Protein AF-A0A2M7EQH2-F1 (afdb_monomer_lite)

pLDDT: mean 79.08, std 16.02, range [39.75, 98.25]

Sequence (191 aa):
MFFSEQNEFLQTFALSFGVSALVVCTKKYHIALSARHFDITAVQRAHRFATPRVGGLGVGLAILLILLVLLPDRQGPGWSLFAVSLAPIFLAGLAEDLGYGVSPLRRLLAAALSSAICIVLLGFWIPRADTPLLDGLFAFAPFAIVFTIFAASGICHAFNLIDGVNGLAAGIGVIVAVGLAAIAAKAGETE

Structure (mmCIF, N/CA/C/O backbone):
data_AF-A0A2M7EQH2-F1
#
_entry.id   AF-A0A2M7EQH2-F1
#
loop_
_atom_site.group_PDB
_atom_site.id
_atom_site.type_symbol
_atom_site.label_atom_id
_atom_site.label_alt_id
_atom_site.label_comp_id
_atom_site.label_asym_id
_atom_site.label_entity_id
_atom_site.label_seq_id
_atom_site.pdbx_PDB_ins_code
_atom_site.Cartn_x
_atom_site.Cartn_y
_atom_site.Cartn_z
_atom_site.occupancy
_atom_site.B_iso_or_equiv
_atom_site.auth_seq_id
_atom_site.auth_comp_id
_atom_site.auth_asym_id
_atom_site.auth_atom_id
_atom_site.pdbx_PDB_model_num
ATOM 1 N N . MET A 1 1 ? 11.090 9.349 24.617 1.00 46.97 1 MET A N 1
ATOM 2 C CA . MET 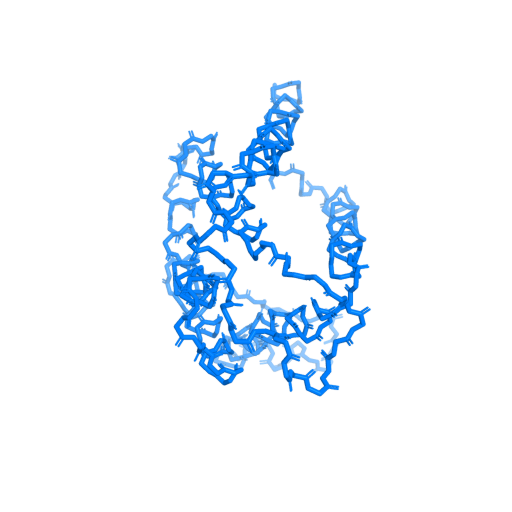A 1 1 ? 9.923 8.940 23.820 1.00 46.97 1 MET A CA 1
ATOM 3 C C . MET A 1 1 ? 9.741 9.885 22.638 1.00 46.97 1 MET A C 1
ATOM 5 O O . MET A 1 1 ? 10.191 9.528 21.572 1.00 46.97 1 MET A O 1
ATOM 9 N N . PHE A 1 2 ? 9.326 11.146 22.800 1.00 39.75 2 PHE A N 1
ATOM 10 C CA . PHE A 1 2 ? 9.214 12.090 21.661 1.00 39.75 2 PHE A CA 1
ATOM 11 C C . PHE A 1 2 ? 10.477 12.242 20.775 1.00 39.75 2 PHE A C 1
ATOM 13 O O . PHE A 1 2 ? 10.386 12.267 19.553 1.00 39.75 2 PHE A O 1
ATOM 20 N N . PHE A 1 3 ? 11.673 12.296 21.377 1.00 40.62 3 PHE A N 1
ATOM 21 C CA . PHE A 1 3 ? 12.943 12.365 20.632 1.00 40.62 3 PHE A CA 1
ATOM 22 C C . PHE A 1 3 ? 13.374 11.035 19.985 1.00 40.62 3 PHE A C 1
ATOM 24 O O . PHE A 1 3 ? 14.157 11.057 19.041 1.00 40.62 3 PHE A O 1
ATOM 31 N N . SER A 1 4 ? 12.907 9.882 20.483 1.00 54.56 4 SER A N 1
ATOM 32 C CA . SER A 1 4 ? 13.180 8.585 19.841 1.00 54.56 4 SER A CA 1
ATOM 33 C C . SER A 1 4 ? 12.260 8.374 18.641 1.00 54.56 4 SER A C 1
ATOM 35 O O . SER A 1 4 ? 12.740 7.981 17.588 1.00 54.56 4 SER A O 1
ATOM 37 N N . GLU A 1 5 ? 10.991 8.760 18.768 1.00 55.59 5 GLU A N 1
ATOM 38 C CA . GLU A 1 5 ? 9.977 8.714 17.703 1.00 55.59 5 GLU A CA 1
ATOM 39 C C . GLU A 1 5 ? 10.379 9.586 16.499 1.00 55.59 5 GLU A C 1
ATOM 41 O O . GLU A 1 5 ? 10.422 9.122 15.362 1.00 55.59 5 GLU A O 1
ATOM 46 N N . GLN A 1 6 ? 10.797 10.841 16.732 1.00 60.47 6 GLN A N 1
ATOM 47 C CA . GLN A 1 6 ? 11.302 11.709 15.654 1.00 60.47 6 GLN A CA 1
ATOM 48 C C . GLN A 1 6 ? 12.511 11.114 14.917 1.00 60.47 6 GLN A C 1
ATOM 50 O O . GLN A 1 6 ? 12.658 11.310 13.707 1.00 60.47 6 GLN A O 1
ATOM 55 N N . ASN A 1 7 ? 13.370 10.380 15.629 1.00 66.44 7 ASN A N 1
ATOM 56 C CA . ASN A 1 7 ? 14.509 9.707 15.017 1.00 66.44 7 ASN A CA 1
ATOM 57 C C . ASN A 1 7 ? 14.065 8.527 14.143 1.00 66.44 7 ASN A C 1
ATOM 59 O O . ASN A 1 7 ? 14.664 8.327 13.089 1.00 66.44 7 ASN A O 1
ATOM 63 N N . GLU A 1 8 ? 13.020 7.788 14.518 1.00 65.75 8 GLU A N 1
ATOM 64 C CA . GLU A 1 8 ? 12.486 6.670 13.726 1.00 65.75 8 GLU A CA 1
ATOM 65 C C . GLU A 1 8 ? 11.881 7.161 12.397 1.00 65.75 8 GLU A C 1
ATOM 67 O O . GLU A 1 8 ? 12.203 6.616 11.336 1.00 65.75 8 GLU A O 1
ATOM 72 N N . PHE A 1 9 ? 11.121 8.264 12.396 1.00 67.31 9 PHE A N 1
ATOM 73 C CA . PHE A 1 9 ? 10.609 8.872 11.156 1.00 67.31 9 PHE A CA 1
ATOM 74 C C . PHE A 1 9 ? 11.726 9.389 10.242 1.00 67.31 9 PHE A C 1
ATOM 76 O O . PHE A 1 9 ? 11.693 9.176 9.026 1.00 67.31 9 PHE A O 1
ATOM 83 N N . LEU A 1 10 ? 12.742 10.045 10.809 1.00 72.94 10 LEU A N 1
ATOM 84 C CA . LEU A 1 10 ? 13.875 10.548 10.032 1.00 72.94 10 LEU A CA 1
ATOM 85 C C . LEU A 1 10 ? 14.712 9.402 9.445 1.00 72.94 10 LEU A C 1
ATOM 87 O O . LEU A 1 10 ? 15.129 9.480 8.289 1.00 72.94 10 LEU A O 1
ATOM 91 N N . GLN A 1 11 ? 14.920 8.325 10.208 1.00 69.25 11 GLN A N 1
ATOM 92 C CA . GLN A 1 11 ? 15.581 7.104 9.739 1.00 69.25 11 GLN A CA 1
ATOM 93 C C . GLN A 1 11 ? 14.788 6.440 8.612 1.00 69.25 11 GLN A C 1
ATOM 95 O O . GLN A 1 11 ? 15.368 6.065 7.594 1.00 69.25 11 GLN A O 1
ATOM 100 N N . THR A 1 12 ? 13.466 6.367 8.754 1.00 67.81 12 THR A N 1
ATOM 101 C CA . THR A 1 12 ? 12.538 5.832 7.748 1.00 67.81 12 THR A CA 1
ATOM 102 C C . THR A 1 12 ? 12.612 6.634 6.448 1.00 67.81 12 THR A C 1
ATOM 104 O O . THR A 1 12 ? 12.788 6.070 5.363 1.00 67.81 12 THR A O 1
ATOM 107 N N . PHE A 1 13 ? 12.559 7.965 6.546 1.00 74.38 13 PHE A N 1
ATOM 108 C CA . PHE A 1 13 ? 12.708 8.853 5.398 1.00 74.38 13 PHE A CA 1
ATOM 109 C C . PHE A 1 13 ? 14.078 8.682 4.731 1.00 74.38 13 PHE A C 1
ATOM 111 O O . PHE A 1 13 ? 14.144 8.425 3.529 1.00 74.38 13 PHE A O 1
ATOM 118 N N . ALA A 1 14 ? 15.166 8.755 5.503 1.00 78.31 14 ALA A N 1
ATOM 119 C CA . ALA A 1 14 ? 16.529 8.641 4.990 1.00 78.31 14 ALA A CA 1
ATOM 120 C C . ALA A 1 14 ? 16.791 7.282 4.323 1.00 78.31 14 ALA A C 1
ATOM 122 O O . ALA A 1 14 ? 17.411 7.227 3.259 1.00 78.31 14 ALA A O 1
ATOM 123 N N . LEU A 1 15 ? 16.281 6.194 4.905 1.00 75.31 15 LEU A N 1
ATOM 124 C CA . LEU A 1 15 ? 16.372 4.856 4.336 1.00 75.31 15 LEU A CA 1
ATOM 125 C C . LEU A 1 15 ? 15.576 4.754 3.030 1.00 75.31 15 LEU A C 1
ATOM 127 O O . LEU A 1 15 ? 16.126 4.301 2.027 1.00 75.31 15 LEU A O 1
ATOM 131 N N . SER A 1 16 ? 14.313 5.195 3.010 1.00 70.19 16 SER A N 1
ATOM 132 C CA . SER A 1 16 ? 13.481 5.143 1.797 1.00 70.19 16 SER A CA 1
ATOM 133 C C . SER A 1 16 ? 14.081 5.974 0.657 1.00 70.19 16 SER A C 1
ATOM 135 O O . SER A 1 16 ? 14.132 5.517 -0.490 1.00 70.19 16 SER A O 1
ATOM 137 N N . PHE A 1 17 ? 14.623 7.152 0.981 1.00 79.38 17 PHE A N 1
ATOM 138 C CA . PHE A 1 17 ? 15.338 8.010 0.048 1.00 79.38 17 PHE A CA 1
ATOM 139 C C . PHE A 1 17 ? 16.624 7.340 -0.443 1.00 79.38 17 PHE A C 1
ATOM 141 O O . PHE A 1 17 ? 16.873 7.314 -1.645 1.00 79.38 17 PHE A O 1
ATOM 148 N N . GLY A 1 18 ? 17.410 6.746 0.459 1.00 80.62 18 GLY A N 1
ATOM 149 C CA . GLY A 1 18 ? 18.648 6.039 0.134 1.00 80.62 18 GLY A CA 1
ATOM 150 C C . GLY A 1 18 ? 18.426 4.825 -0.770 1.00 80.62 18 GLY A C 1
ATOM 151 O O . GLY A 1 18 ? 19.109 4.691 -1.785 1.00 80.62 18 GLY A O 1
ATOM 152 N N . VAL A 1 19 ? 17.438 3.979 -0.461 1.00 72.50 19 VAL A N 1
ATOM 153 C CA . VAL A 1 19 ? 17.051 2.826 -1.294 1.00 72.50 19 VAL A CA 1
ATOM 154 C C . VAL A 1 19 ? 16.576 3.301 -2.667 1.00 72.50 19 VAL A C 1
ATOM 156 O O . VAL A 1 19 ? 17.051 2.802 -3.688 1.00 72.50 19 VAL A O 1
ATOM 159 N N . SER A 1 20 ? 15.708 4.316 -2.714 1.00 70.88 20 SER A N 1
ATOM 160 C CA . SER A 1 20 ? 15.214 4.881 -3.976 1.00 70.88 20 SER A CA 1
ATOM 161 C C . SER A 1 20 ? 16.346 5.490 -4.813 1.00 70.88 20 SER A C 1
ATOM 163 O O . SER A 1 20 ? 16.438 5.235 -6.015 1.00 70.88 20 SER A O 1
ATOM 165 N N . ALA A 1 21 ? 17.260 6.236 -4.187 1.00 77.81 21 ALA A N 1
ATOM 166 C CA . ALA A 1 21 ? 18.428 6.812 -4.844 1.00 77.81 21 ALA A CA 1
ATOM 167 C C . ALA A 1 21 ? 19.380 5.728 -5.366 1.00 77.81 21 ALA A C 1
ATOM 169 O O . ALA A 1 21 ? 19.880 5.844 -6.483 1.00 77.81 21 ALA A O 1
ATOM 170 N N . LEU A 1 22 ? 19.594 4.645 -4.612 1.00 76.75 22 LEU A N 1
ATOM 171 C CA . LEU A 1 22 ? 20.418 3.514 -5.040 1.00 76.75 22 LEU A CA 1
ATOM 172 C C . LEU A 1 22 ? 19.812 2.813 -6.260 1.00 76.75 22 LEU A C 1
ATOM 174 O O . LEU A 1 22 ? 20.534 2.531 -7.221 1.00 76.75 22 LEU A O 1
ATOM 178 N N . VAL A 1 23 ? 18.495 2.592 -6.275 1.00 69.00 23 VAL A N 1
ATOM 179 C CA . VAL A 1 23 ? 17.783 2.050 -7.445 1.00 69.00 23 VAL A CA 1
ATOM 180 C C . VAL A 1 23 ? 17.954 2.975 -8.657 1.00 69.00 23 VAL A C 1
ATOM 182 O O . VAL A 1 23 ? 18.302 2.513 -9.743 1.00 69.00 23 VAL A O 1
ATOM 185 N N . VAL A 1 24 ? 17.825 4.293 -8.487 1.00 70.88 24 VAL A N 1
ATOM 186 C CA . VAL A 1 24 ? 18.035 5.259 -9.583 1.00 70.88 24 VAL A CA 1
ATOM 187 C C . VAL A 1 24 ? 19.491 5.269 -10.072 1.00 70.88 24 VAL A C 1
ATOM 189 O O . VAL A 1 24 ? 19.737 5.241 -11.281 1.00 70.88 24 VAL A O 1
ATOM 192 N N . CYS A 1 25 ? 20.470 5.266 -9.168 1.00 74.00 25 CYS A N 1
ATOM 193 C CA . CYS A 1 25 ? 21.897 5.294 -9.503 1.00 74.00 25 CYS A CA 1
ATOM 194 C C . CYS A 1 25 ? 22.367 4.001 -10.185 1.00 74.00 25 CYS A C 1
ATOM 196 O O . CYS A 1 25 ? 23.198 4.041 -11.097 1.00 74.00 25 CYS A O 1
ATOM 198 N N . THR A 1 26 ? 21.809 2.853 -9.795 1.00 72.38 26 THR A N 1
ATOM 199 C CA . THR A 1 26 ? 22.138 1.540 -10.376 1.00 72.38 26 THR A CA 1
ATOM 200 C C . THR A 1 26 ? 21.376 1.236 -11.666 1.00 72.38 26 THR A C 1
ATOM 202 O O . THR A 1 26 ? 21.617 0.190 -12.272 1.00 72.38 26 THR A O 1
ATOM 205 N N . LYS A 1 27 ? 20.532 2.166 -12.148 1.00 68.69 27 LYS A N 1
ATOM 206 C CA . LYS A 1 27 ? 19.758 2.077 -13.401 1.00 68.69 27 LYS A CA 1
ATOM 207 C C . LYS A 1 27 ? 20.521 1.418 -14.545 1.00 68.69 27 LYS A C 1
ATOM 209 O O . LYS A 1 27 ? 19.987 0.546 -15.219 1.00 68.69 27 LYS A O 1
ATOM 214 N N . LYS A 1 28 ? 21.777 1.818 -14.761 1.00 63.47 28 LYS A N 1
ATOM 215 C CA . LYS A 1 28 ? 22.622 1.351 -15.875 1.00 63.47 28 LYS A CA 1
ATOM 216 C C . LYS A 1 28 ? 22.801 -0.175 -15.910 1.00 63.47 28 LYS A C 1
ATOM 218 O O . LYS A 1 28 ? 22.979 -0.721 -16.991 1.00 63.47 28 LYS A O 1
ATOM 223 N N . TYR A 1 29 ? 22.717 -0.847 -14.762 1.00 64.50 29 TYR A N 1
ATOM 224 C CA . TYR A 1 29 ? 22.966 -2.285 -14.629 1.00 64.50 29 TYR A CA 1
ATOM 225 C C . TYR A 1 29 ? 21.713 -3.152 -14.794 1.00 64.50 29 TYR A C 1
ATOM 227 O O . TYR A 1 29 ? 21.826 -4.309 -15.179 1.00 64.50 29 TYR A O 1
ATOM 235 N N . HIS A 1 30 ? 20.519 -2.609 -14.538 1.00 63.59 30 HIS A N 1
ATOM 236 C CA . HIS A 1 30 ? 19.261 -3.365 -14.612 1.00 63.59 30 HIS A CA 1
ATOM 237 C C . HIS A 1 30 ? 18.298 -2.853 -15.693 1.00 63.59 30 HIS A C 1
ATOM 239 O O . HIS A 1 30 ? 17.246 -3.453 -15.920 1.00 63.59 30 HIS A O 1
ATOM 245 N N . ILE A 1 31 ? 18.654 -1.781 -16.413 1.00 58.56 31 ILE A N 1
ATOM 246 C CA . ILE A 1 31 ? 17.840 -1.256 -17.516 1.00 58.56 31 ILE A CA 1
ATOM 247 C C . ILE A 1 31 ? 17.638 -2.293 -18.624 1.00 58.56 31 ILE A C 1
ATOM 249 O O . ILE A 1 31 ? 16.569 -2.319 -19.204 1.00 58.56 31 ILE A O 1
ATOM 253 N N . ALA A 1 32 ? 18.594 -3.193 -18.876 1.00 54.78 32 ALA A N 1
ATOM 254 C CA . ALA A 1 32 ? 18.447 -4.249 -19.884 1.00 54.78 32 ALA A CA 1
ATOM 255 C C . ALA A 1 32 ? 17.409 -5.324 -19.496 1.00 54.78 32 ALA A C 1
ATOM 257 O O . ALA A 1 32 ? 16.769 -5.894 -20.371 1.00 54.78 32 ALA A O 1
ATOM 258 N N . LEU A 1 33 ? 17.216 -5.562 -18.193 1.00 55.09 33 LEU A N 1
ATOM 259 C CA . LEU A 1 33 ? 16.200 -6.474 -17.647 1.00 55.09 33 LEU A CA 1
ATOM 260 C C . LEU A 1 33 ? 14.827 -5.799 -17.498 1.00 55.09 33 LEU A C 1
ATOM 262 O O . LEU A 1 33 ? 13.807 -6.475 -17.518 1.00 55.09 33 LEU A O 1
ATOM 266 N N . SER A 1 34 ? 14.807 -4.469 -17.355 1.00 50.56 34 SER A N 1
ATOM 267 C CA . SER A 1 34 ? 13.602 -3.689 -17.017 1.00 50.56 34 SER A CA 1
ATOM 268 C C . SER A 1 34 ? 13.059 -2.852 -18.182 1.00 50.56 34 SER A C 1
ATOM 270 O O . SER A 1 34 ? 11.958 -2.307 -18.108 1.00 50.56 34 SER A O 1
ATOM 272 N N . ALA A 1 35 ? 13.837 -2.682 -19.254 1.00 49.47 35 ALA A N 1
ATOM 273 C CA . ALA A 1 35 ? 13.425 -1.974 -20.456 1.00 49.47 35 ALA A CA 1
ATOM 274 C C . ALA A 1 35 ? 12.709 -2.945 -21.387 1.00 49.47 35 ALA A C 1
ATOM 276 O O . ALA A 1 35 ? 13.297 -3.852 -21.976 1.00 49.47 35 ALA A O 1
ATOM 277 N N . ARG A 1 36 ? 11.412 -2.714 -21.558 1.00 53.94 36 ARG A N 1
ATOM 278 C CA . ARG A 1 36 ? 10.607 -3.412 -22.550 1.00 53.94 36 ARG A CA 1
ATOM 279 C C . ARG A 1 36 ? 11.178 -3.118 -23.946 1.00 53.94 36 ARG A C 1
ATOM 281 O O . ARG A 1 36 ? 11.104 -1.986 -24.414 1.00 53.94 36 ARG A O 1
ATOM 288 N N . HIS A 1 37 ? 11.668 -4.140 -24.648 1.00 45.78 37 HIS A N 1
ATOM 289 C CA . HIS A 1 37 ? 12.028 -4.043 -26.075 1.00 45.78 37 HIS A CA 1
ATOM 290 C C . HIS A 1 37 ? 10.827 -3.640 -26.972 1.00 45.78 37 HIS A C 1
ATOM 292 O O . HIS A 1 37 ? 11.017 -3.217 -28.105 1.00 45.78 37 HIS A O 1
ATOM 298 N N . PHE A 1 38 ? 9.591 -3.726 -26.458 1.00 45.94 38 PHE A N 1
ATOM 299 C CA . PHE A 1 38 ? 8.336 -3.444 -27.173 1.00 45.94 38 PHE A CA 1
ATOM 300 C C . PHE A 1 38 ? 7.718 -2.055 -26.897 1.00 45.94 38 PHE A C 1
ATOM 302 O O . PHE A 1 38 ? 6.608 -1.784 -27.346 1.00 45.94 38 PHE A O 1
ATOM 309 N N . ASP A 1 39 ? 8.387 -1.161 -26.161 1.00 49.19 39 ASP A N 1
ATOM 310 C CA . ASP A 1 39 ? 7.800 0.124 -25.714 1.00 49.19 39 ASP A CA 1
ATOM 311 C C . ASP A 1 39 ? 7.781 1.251 -26.772 1.00 49.19 39 ASP A C 1
ATOM 313 O O . ASP A 1 39 ? 7.338 2.360 -26.479 1.00 49.19 39 ASP A O 1
ATOM 317 N N . ILE A 1 40 ? 8.243 0.986 -27.996 1.00 49.84 40 ILE A N 1
ATOM 318 C CA . ILE A 1 40 ? 8.337 1.969 -29.093 1.00 49.84 40 ILE A CA 1
ATOM 319 C C . ILE A 1 40 ? 7.034 2.168 -29.890 1.00 49.84 40 ILE A C 1
ATOM 321 O O . ILE A 1 40 ? 6.979 3.064 -30.725 1.00 49.84 40 ILE A O 1
ATOM 325 N N . THR A 1 41 ? 5.980 1.377 -29.649 1.00 45.75 41 THR A N 1
ATOM 326 C CA . THR A 1 41 ? 4.756 1.370 -30.487 1.00 45.75 41 THR A CA 1
ATOM 327 C C . THR A 1 41 ? 3.449 1.687 -29.746 1.00 45.75 41 THR A C 1
ATOM 329 O O . THR A 1 41 ? 2.378 1.645 -30.348 1.00 45.75 41 THR A O 1
ATOM 332 N N . ALA A 1 42 ? 3.486 2.025 -28.451 1.00 48.09 42 ALA A N 1
ATOM 333 C CA . ALA A 1 42 ? 2.273 2.287 -27.670 1.00 48.09 42 ALA A CA 1
ATOM 334 C C . ALA A 1 42 ? 1.686 3.694 -27.931 1.00 48.09 42 ALA A C 1
ATOM 336 O O . ALA A 1 42 ? 2.371 4.701 -27.779 1.00 48.09 42 ALA A O 1
ATOM 337 N N . VAL A 1 43 ? 0.385 3.749 -28.253 1.00 46.72 43 VAL A N 1
ATOM 338 C CA . VAL A 1 43 ? -0.391 4.945 -28.665 1.00 46.72 43 VAL A CA 1
ATOM 339 C C . VAL A 1 43 ? -0.482 6.043 -27.588 1.00 46.72 43 VAL A C 1
ATOM 341 O O . VAL A 1 43 ? -0.753 7.198 -27.901 1.00 46.72 43 VAL A O 1
ATOM 344 N N . GLN A 1 44 ? -0.207 5.723 -26.322 1.00 44.81 44 GLN A N 1
ATOM 345 C CA . GLN A 1 44 ? -0.233 6.670 -25.203 1.00 44.81 44 GLN A CA 1
ATOM 346 C C . GLN A 1 44 ? 1.152 6.827 -24.556 1.00 44.81 44 GLN A C 1
ATOM 348 O O . GLN A 1 44 ? 1.379 6.346 -23.446 1.00 44.81 44 GLN A O 1
ATOM 353 N N . ARG A 1 45 ? 2.098 7.516 -25.211 1.00 48.38 45 ARG A N 1
ATOM 354 C CA . ARG A 1 45 ? 3.312 8.001 -24.525 1.00 48.38 45 ARG A CA 1
ATOM 355 C C . ARG A 1 45 ? 3.833 9.337 -25.050 1.00 48.38 45 ARG A C 1
ATOM 357 O O . ARG A 1 45 ? 3.947 9.549 -26.248 1.00 48.38 45 ARG A O 1
ATOM 364 N N . ALA A 1 46 ? 4.250 10.186 -24.108 1.00 44.16 46 ALA A N 1
ATOM 365 C CA . ALA A 1 46 ? 4.966 11.444 -24.342 1.00 44.16 46 ALA A CA 1
ATOM 366 C C . ALA A 1 46 ? 6.509 11.292 -24.348 1.00 44.16 46 ALA A C 1
ATOM 368 O O . ALA A 1 46 ? 7.222 12.270 -24.558 1.00 44.16 46 ALA A O 1
ATOM 369 N N . HIS A 1 47 ? 7.044 10.082 -24.119 1.00 42.69 47 HIS A N 1
ATOM 370 C CA . HIS A 1 47 ? 8.490 9.822 -24.017 1.00 42.69 47 HIS A CA 1
ATOM 371 C C . HIS A 1 47 ? 9.063 9.097 -25.224 1.00 42.69 47 HIS A C 1
ATOM 373 O O . HIS A 1 47 ? 8.533 8.071 -25.640 1.00 42.69 47 HIS A O 1
ATOM 379 N N . ARG A 1 48 ? 10.212 9.582 -25.709 1.00 45.31 48 ARG A N 1
ATOM 380 C CA . ARG A 1 48 ? 10.964 8.998 -26.835 1.00 45.31 48 ARG A CA 1
ATOM 381 C C . ARG A 1 48 ? 11.955 7.889 -26.438 1.00 45.31 48 ARG A C 1
ATOM 383 O O . ARG A 1 48 ? 12.560 7.299 -27.323 1.00 45.31 48 ARG A O 1
ATOM 390 N N . PHE A 1 49 ? 12.139 7.596 -25.143 1.00 42.94 49 PHE A N 1
ATOM 391 C CA . PHE A 1 49 ? 13.164 6.659 -24.649 1.00 42.94 49 PHE A CA 1
ATOM 392 C C . PHE A 1 49 ? 12.616 5.671 -23.611 1.00 42.94 49 PHE A C 1
ATOM 394 O O . PHE A 1 49 ? 11.703 6.000 -22.854 1.00 42.94 49 PHE A O 1
ATOM 401 N N . ALA A 1 50 ? 13.207 4.471 -23.547 1.00 49.53 50 ALA A N 1
ATOM 402 C CA . ALA A 1 50 ? 12.870 3.457 -22.552 1.00 49.53 50 ALA A CA 1
ATOM 403 C C . ALA A 1 50 ? 13.209 3.946 -21.131 1.00 49.53 50 ALA A C 1
ATOM 405 O O . ALA A 1 50 ? 14.373 4.175 -20.788 1.00 49.53 50 ALA A O 1
ATOM 406 N N . THR A 1 51 ? 12.187 4.112 -20.294 1.00 50.88 51 THR A N 1
ATOM 407 C CA . THR A 1 51 ? 12.338 4.434 -18.875 1.00 50.88 51 THR A CA 1
ATOM 408 C C . THR A 1 51 ? 12.336 3.144 -18.047 1.00 50.88 51 THR A C 1
ATOM 410 O O . THR A 1 51 ? 11.468 2.294 -18.249 1.00 50.88 51 THR A O 1
ATOM 413 N N . PRO A 1 52 ? 13.305 2.950 -17.132 1.00 51.84 52 PRO A N 1
ATOM 414 C CA . PRO A 1 52 ? 13.281 1.820 -16.210 1.00 51.84 52 PRO A CA 1
ATOM 415 C C . PRO A 1 52 ? 12.055 1.957 -15.306 1.00 51.84 52 PRO A C 1
ATOM 417 O O . PRO A 1 52 ? 11.861 2.999 -14.682 1.00 51.84 52 PRO A O 1
ATOM 420 N N . ARG A 1 53 ? 11.236 0.908 -15.241 1.00 58.81 53 ARG A N 1
ATOM 421 C CA . ARG A 1 53 ? 10.006 0.888 -14.432 1.00 58.81 53 ARG A CA 1
ATOM 422 C C . ARG A 1 53 ? 10.241 0.469 -12.973 1.00 58.81 53 ARG A C 1
ATOM 424 O O . ARG A 1 53 ? 9.321 0.435 -12.184 1.00 58.81 53 ARG A O 1
ATOM 431 N N . VAL A 1 54 ? 11.499 0.268 -12.576 1.00 59.41 54 VAL A N 1
ATOM 432 C CA . VAL A 1 54 ? 11.925 -0.270 -11.265 1.00 59.41 54 VAL A CA 1
ATOM 433 C C . VAL A 1 54 ? 11.753 0.714 -10.091 1.00 59.41 54 VAL A C 1
ATOM 435 O O . VAL A 1 54 ? 12.116 0.410 -8.960 1.00 59.41 54 VAL A O 1
ATOM 438 N N . GLY A 1 55 ? 11.203 1.910 -10.324 1.00 63.44 55 GLY A N 1
ATOM 439 C CA . GLY A 1 55 ? 10.984 2.902 -9.265 1.00 63.44 55 GLY A CA 1
ATOM 440 C C . GLY A 1 55 ? 10.025 2.408 -8.175 1.00 63.44 55 GLY A C 1
ATOM 441 O O . GLY A 1 55 ? 10.303 2.595 -6.991 1.00 63.44 55 GLY A O 1
ATOM 442 N N . GLY A 1 56 ? 8.949 1.712 -8.565 1.00 69.50 56 GLY A N 1
ATOM 443 C CA . GLY A 1 56 ? 7.980 1.127 -7.631 1.00 69.50 56 GLY A CA 1
ATOM 444 C C . GLY A 1 56 ? 8.587 0.038 -6.744 1.00 69.50 56 GLY A C 1
ATOM 445 O O . GLY A 1 56 ? 8.286 -0.030 -5.552 1.00 69.50 56 GLY A O 1
ATOM 446 N N . LEU A 1 57 ? 9.521 -0.750 -7.290 1.00 73.56 57 LEU A N 1
ATOM 447 C CA . LEU A 1 57 ? 10.251 -1.774 -6.543 1.00 73.56 57 LEU A CA 1
ATOM 448 C C . LEU A 1 57 ? 11.060 -1.187 -5.379 1.00 73.56 57 LEU A C 1
ATOM 450 O O . LEU A 1 57 ? 11.028 -1.731 -4.278 1.00 73.56 57 LEU A O 1
ATOM 454 N N . GLY A 1 58 ? 11.764 -0.073 -5.606 1.00 72.88 58 GLY A N 1
ATOM 455 C CA . GLY A 1 58 ? 12.560 0.586 -4.565 1.00 72.88 58 GLY A CA 1
ATOM 456 C C . GLY A 1 58 ? 11.704 1.064 -3.391 1.00 72.88 58 GLY A C 1
ATOM 457 O O . GLY A 1 58 ? 12.040 0.808 -2.235 1.00 72.88 58 GLY A O 1
ATOM 458 N N . VAL A 1 59 ? 10.563 1.689 -3.693 1.00 75.12 59 VAL A N 1
ATOM 459 C CA . VAL A 1 59 ? 9.617 2.169 -2.676 1.00 75.12 59 VAL A CA 1
ATOM 460 C C . VAL A 1 59 ? 8.985 1.000 -1.920 1.00 75.12 59 VAL A C 1
ATOM 462 O O . VAL A 1 59 ? 8.963 1.008 -0.692 1.00 75.12 59 VAL A O 1
ATOM 465 N N . GLY A 1 60 ? 8.516 -0.033 -2.624 1.00 80.69 60 GLY A N 1
ATOM 466 C CA . GLY A 1 60 ? 7.878 -1.177 -1.974 1.00 80.69 60 GLY A CA 1
ATOM 467 C C . GLY A 1 60 ? 8.839 -1.994 -1.104 1.00 80.69 60 GLY A C 1
ATOM 468 O O . GLY A 1 60 ? 8.470 -2.377 0.003 1.00 80.69 60 GLY A O 1
ATOM 469 N N . LEU A 1 61 ? 10.091 -2.193 -1.534 1.00 81.75 61 LEU A N 1
ATOM 470 C CA . LEU A 1 61 ? 11.111 -2.845 -0.703 1.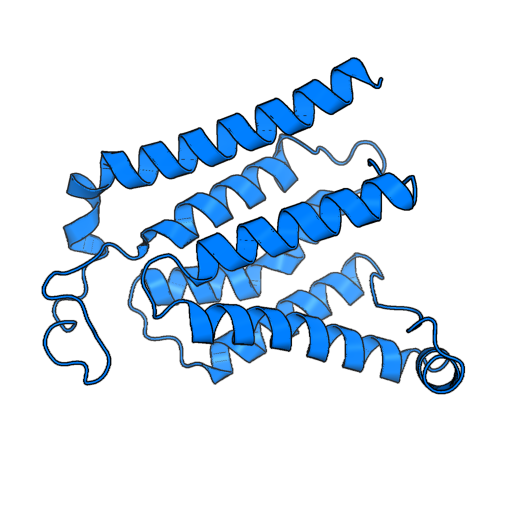00 81.75 61 LEU A CA 1
ATOM 471 C C . LEU A 1 61 ? 11.463 -2.021 0.537 1.00 81.75 61 LEU A C 1
ATOM 473 O O . LEU A 1 61 ? 11.639 -2.597 1.609 1.00 81.75 61 LEU A O 1
ATOM 477 N N . ALA A 1 62 ? 11.541 -0.693 0.414 1.00 80.44 62 ALA A N 1
ATOM 478 C CA . ALA A 1 62 ? 11.750 0.174 1.569 1.00 80.44 62 ALA A CA 1
ATOM 479 C C . ALA A 1 62 ? 10.598 0.031 2.576 1.00 80.44 62 ALA A C 1
ATOM 481 O O . ALA A 1 62 ? 10.860 -0.200 3.753 1.00 80.44 62 ALA A O 1
ATOM 482 N N . ILE A 1 63 ? 9.342 0.085 2.112 1.00 82.56 63 ILE A N 1
ATOM 483 C CA . ILE A 1 63 ? 8.152 -0.105 2.961 1.00 82.56 63 ILE A CA 1
ATOM 484 C C . ILE A 1 63 ? 8.199 -1.463 3.671 1.00 82.56 63 ILE A C 1
ATOM 486 O O . ILE A 1 63 ? 8.017 -1.523 4.883 1.00 82.56 63 ILE A O 1
ATOM 490 N N . LEU A 1 64 ? 8.492 -2.549 2.950 1.00 86.00 64 LEU A N 1
ATOM 491 C CA . LEU A 1 64 ? 8.586 -3.882 3.552 1.00 86.00 64 LEU A CA 1
ATOM 492 C C . LEU A 1 64 ? 9.710 -3.972 4.592 1.00 86.00 64 LEU A C 1
ATOM 494 O O . LEU A 1 64 ? 9.502 -4.560 5.650 1.00 86.00 64 LEU A O 1
ATOM 498 N N . LEU A 1 65 ? 10.879 -3.376 4.331 1.00 82.75 65 LEU A N 1
ATOM 499 C CA . LEU A 1 65 ? 11.971 -3.345 5.307 1.00 82.75 65 LEU A CA 1
ATOM 500 C C . LEU A 1 65 ? 11.565 -2.573 6.567 1.00 82.75 65 LEU A C 1
ATOM 502 O O . LEU A 1 65 ? 11.842 -3.020 7.677 1.00 82.75 65 LEU A O 1
ATOM 506 N N . ILE A 1 66 ? 10.894 -1.432 6.402 1.00 81.56 66 ILE A N 1
ATOM 507 C CA . ILE A 1 66 ? 10.418 -0.621 7.523 1.00 81.56 66 ILE A CA 1
ATOM 508 C C . ILE A 1 66 ? 9.442 -1.436 8.376 1.00 81.56 66 ILE A C 1
ATOM 510 O O . ILE A 1 66 ? 9.677 -1.597 9.570 1.00 81.56 66 ILE A O 1
ATOM 514 N N . LEU A 1 67 ? 8.410 -2.014 7.756 1.00 84.50 67 LEU A N 1
ATOM 515 C CA . LEU A 1 67 ? 7.372 -2.776 8.455 1.00 84.50 67 LEU A CA 1
ATOM 516 C C . LEU A 1 67 ? 7.903 -4.041 9.144 1.00 84.50 67 LEU A C 1
ATOM 518 O O . LEU A 1 67 ? 7.408 -4.407 10.202 1.00 84.50 67 LEU A O 1
ATOM 522 N N . LEU A 1 68 ? 8.880 -4.731 8.548 1.00 84.38 68 LEU A N 1
ATOM 523 C CA . LEU A 1 68 ? 9.361 -6.022 9.057 1.00 84.38 68 LEU A CA 1
ATOM 524 C C . LEU A 1 68 ? 10.579 -5.914 9.982 1.00 84.38 68 LEU A C 1
ATOM 526 O O . LEU A 1 68 ? 10.825 -6.831 10.763 1.00 84.38 68 LEU A O 1
ATOM 530 N N . VAL A 1 69 ? 11.374 -4.846 9.867 1.00 79.94 69 VAL A N 1
ATOM 531 C CA . VAL A 1 69 ? 12.668 -4.724 10.562 1.00 79.94 69 VAL A CA 1
ATOM 532 C C . VAL A 1 69 ? 12.710 -3.515 11.490 1.00 79.94 69 VAL A C 1
ATOM 534 O O . VAL A 1 69 ? 13.184 -3.643 12.618 1.00 79.94 69 VAL A O 1
ATOM 537 N N . LEU A 1 70 ? 12.251 -2.346 11.028 1.00 75.44 70 LEU A N 1
ATOM 538 C CA . LEU A 1 70 ? 12.380 -1.091 11.784 1.00 75.44 70 LEU A CA 1
ATOM 539 C C . LEU A 1 70 ? 11.209 -0.818 12.725 1.00 75.44 70 LEU A C 1
ATOM 541 O O . LEU A 1 70 ? 11.422 -0.198 13.762 1.00 75.44 70 LEU A O 1
ATOM 545 N N . LEU A 1 71 ? 10.017 -1.321 12.404 1.00 76.88 71 LEU A N 1
ATOM 546 C CA . LEU A 1 71 ? 8.840 -1.302 13.271 1.00 76.88 71 LEU A CA 1
ATOM 547 C C . LEU A 1 71 ? 8.579 -2.711 13.826 1.00 76.88 71 LEU A C 1
ATOM 549 O O . LEU A 1 71 ? 7.598 -3.351 13.449 1.00 76.88 71 LEU A O 1
ATOM 553 N N . PRO A 1 72 ? 9.466 -3.248 14.689 1.00 67.81 72 PRO A N 1
ATOM 554 C CA . PRO A 1 72 ? 9.266 -4.574 15.242 1.00 67.81 72 PRO A CA 1
ATOM 555 C C . PRO A 1 72 ? 7.994 -4.600 16.090 1.00 67.81 72 PRO A C 1
ATOM 557 O O . PRO A 1 72 ? 7.684 -3.651 16.813 1.00 67.81 72 PRO A O 1
ATOM 560 N N . ASP A 1 73 ? 7.303 -5.732 16.035 1.00 76.00 73 ASP A N 1
ATOM 561 C CA . ASP A 1 73 ? 6.052 -6.032 16.729 1.00 76.00 73 ASP A CA 1
ATOM 562 C C . ASP A 1 73 ? 6.227 -6.097 18.261 1.00 76.00 73 ASP A C 1
ATOM 564 O O . ASP A 1 73 ? 6.121 -7.150 18.891 1.00 76.00 73 ASP A O 1
ATOM 568 N N . ARG A 1 74 ? 6.525 -4.953 18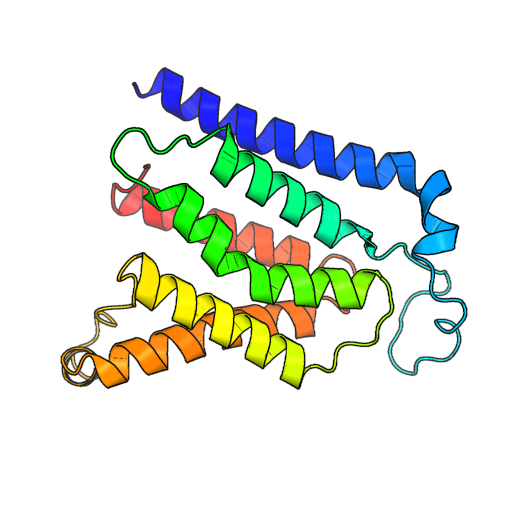.891 1.00 69.88 74 ARG A N 1
ATOM 569 C CA . ARG A 1 74 ? 6.820 -4.842 20.331 1.00 69.88 74 ARG A CA 1
ATOM 570 C C . ARG A 1 74 ? 5.616 -5.173 21.218 1.00 69.88 74 ARG A C 1
ATOM 572 O O . ARG A 1 74 ? 5.815 -5.592 22.353 1.00 69.88 74 ARG A O 1
ATOM 579 N N . GLN A 1 75 ? 4.393 -4.982 20.717 1.00 65.69 75 GLN A N 1
ATOM 580 C CA . GLN A 1 75 ? 3.142 -5.177 21.467 1.00 65.69 75 GLN A CA 1
ATOM 581 C C . GLN A 1 75 ? 2.166 -6.168 20.795 1.00 65.69 75 GLN A C 1
ATOM 583 O O . GLN A 1 75 ? 1.037 -6.327 21.251 1.00 65.69 75 GLN A O 1
ATOM 588 N N . GLY A 1 76 ? 2.589 -6.852 19.727 1.00 71.06 76 GLY A N 1
ATOM 589 C CA . GLY A 1 76 ? 1.760 -7.776 18.944 1.00 71.06 76 GLY A CA 1
ATOM 590 C C . GLY A 1 76 ? 2.046 -7.669 17.442 1.00 71.06 76 GLY A C 1
ATOM 591 O O . GLY A 1 76 ? 2.640 -6.674 17.033 1.00 71.06 76 GLY A O 1
ATOM 592 N N . PRO A 1 77 ? 1.638 -8.661 16.624 1.00 76.00 77 PRO A N 1
ATOM 593 C CA . PRO A 1 77 ? 2.092 -8.837 15.240 1.00 76.00 77 PRO A CA 1
ATOM 594 C C . PRO A 1 77 ? 1.501 -7.842 14.212 1.00 76.00 77 PRO A C 1
ATOM 596 O O . PRO A 1 77 ? 1.244 -8.204 13.067 1.00 76.00 77 PRO A O 1
ATOM 599 N N . GLY A 1 78 ? 1.207 -6.603 14.607 1.00 86.62 78 GLY A N 1
ATOM 600 C CA . GLY A 1 78 ? 0.464 -5.646 13.784 1.00 86.62 78 GLY A CA 1
ATOM 601 C C . GLY A 1 78 ? 1.177 -5.283 12.479 1.00 86.62 78 GLY A C 1
ATOM 602 O O . GLY A 1 78 ? 0.588 -5.382 11.399 1.00 86.62 78 GLY A O 1
ATOM 603 N N . TRP A 1 79 ? 2.456 -4.915 12.552 1.00 88.44 79 TRP A N 1
ATOM 604 C CA . TRP A 1 79 ? 3.201 -4.428 11.390 1.00 88.44 79 TRP A CA 1
ATOM 605 C C . TRP A 1 79 ? 3.597 -5.562 10.445 1.00 88.44 79 TRP A C 1
ATOM 607 O O . TRP A 1 79 ? 3.503 -5.407 9.223 1.00 88.44 79 TRP A O 1
ATOM 617 N N . SER A 1 80 ? 3.958 -6.732 10.982 1.00 89.94 80 SER A N 1
ATOM 618 C CA . SER A 1 80 ? 4.269 -7.901 10.153 1.00 89.94 80 SER A CA 1
ATOM 619 C C . SER A 1 80 ? 3.037 -8.463 9.440 1.00 89.94 80 SER A C 1
ATOM 621 O O . SER A 1 80 ? 3.112 -8.770 8.246 1.00 89.94 80 SER A O 1
ATOM 623 N N . LEU A 1 81 ? 1.880 -8.536 10.106 1.00 92.56 81 LEU A N 1
ATOM 624 C CA . LEU A 1 81 ? 0.624 -8.939 9.464 1.00 92.56 81 LEU A CA 1
ATOM 625 C C . LEU A 1 81 ? 0.167 -7.912 8.426 1.00 92.56 81 LEU A C 1
ATOM 627 O O . LEU A 1 81 ? -0.326 -8.295 7.360 1.00 92.56 81 LEU A O 1
ATOM 631 N N . PHE A 1 82 ? 0.393 -6.621 8.684 1.00 92.94 82 PHE A N 1
ATOM 632 C CA . PHE A 1 82 ? 0.152 -5.586 7.686 1.00 92.94 82 PHE A CA 1
ATOM 633 C C . PHE A 1 82 ? 1.042 -5.786 6.453 1.00 92.94 82 PHE A C 1
ATOM 635 O O . PHE A 1 82 ? 0.529 -5.813 5.333 1.00 92.94 82 PHE A O 1
ATOM 642 N N . ALA A 1 83 ? 2.340 -6.045 6.631 1.00 92.62 83 ALA A N 1
ATOM 643 C CA . ALA A 1 83 ? 3.249 -6.351 5.526 1.00 92.62 83 ALA A CA 1
ATOM 644 C C . ALA A 1 83 ? 2.804 -7.584 4.716 1.00 92.62 83 ALA A C 1
ATOM 646 O O . ALA A 1 83 ? 2.817 -7.550 3.484 1.00 92.62 83 ALA A O 1
ATOM 647 N N . VAL A 1 84 ? 2.342 -8.648 5.385 1.00 93.75 84 VAL A N 1
ATOM 648 C CA . VAL A 1 84 ? 1.774 -9.836 4.719 1.00 93.75 84 VAL A CA 1
ATOM 649 C C . VAL A 1 84 ? 0.529 -9.473 3.905 1.00 93.75 84 VAL A C 1
ATOM 651 O O . VAL A 1 84 ? 0.382 -9.933 2.770 1.00 93.75 84 VAL A O 1
ATOM 654 N N . SER A 1 85 ? -0.342 -8.606 4.428 1.00 95.94 85 SER A N 1
ATOM 655 C CA . SER A 1 85 ? -1.542 -8.163 3.709 1.00 95.94 85 SER A CA 1
ATOM 656 C C . SER A 1 85 ? -1.233 -7.395 2.415 1.00 95.94 85 SER A C 1
ATOM 658 O O . SER A 1 85 ? -1.994 -7.472 1.448 1.00 95.94 85 SER A O 1
ATOM 660 N N . LEU A 1 86 ? -0.080 -6.723 2.335 1.00 94.19 86 LEU A N 1
ATOM 661 C CA . LEU A 1 86 ? 0.367 -5.994 1.143 1.00 94.19 86 LEU A CA 1
ATOM 662 C C . LEU A 1 86 ? 0.942 -6.903 0.042 1.00 94.19 86 LEU A C 1
ATOM 664 O O . LEU A 1 86 ? 1.159 -6.439 -1.080 1.00 94.19 86 LEU A O 1
ATOM 668 N N . ALA A 1 87 ? 1.173 -8.191 0.312 1.00 93.94 87 ALA A N 1
ATOM 669 C CA . ALA A 1 87 ? 1.839 -9.080 -0.638 1.00 93.94 87 ALA A CA 1
ATOM 670 C C . ALA A 1 87 ? 1.122 -9.194 -2.004 1.00 93.94 87 ALA A C 1
ATOM 672 O O . ALA A 1 87 ? 1.803 -9.041 -3.019 1.00 93.94 87 ALA A O 1
ATOM 673 N N . PRO A 1 88 ? -0.211 -9.395 -2.103 1.00 95.50 88 PRO A N 1
ATOM 674 C CA . PRO A 1 88 ? -0.884 -9.489 -3.402 1.00 95.50 88 PRO A CA 1
ATOM 675 C C . PRO A 1 88 ? -0.681 -8.264 -4.300 1.00 95.50 88 PRO A C 1
ATOM 677 O O . PRO A 1 88 ? -0.302 -8.416 -5.464 1.00 95.50 88 PRO A O 1
ATOM 680 N N . ILE A 1 89 ? -0.908 -7.052 -3.780 1.00 93.31 89 ILE A N 1
ATOM 681 C CA . ILE A 1 89 ? -0.746 -5.820 -4.562 1.00 93.31 89 ILE A CA 1
ATOM 682 C C . ILE A 1 89 ? 0.721 -5.567 -4.928 1.00 93.31 89 ILE A C 1
ATOM 684 O O . ILE A 1 89 ? 1.005 -5.180 -6.064 1.00 93.31 89 ILE A O 1
ATOM 688 N N . PHE A 1 90 ? 1.654 -5.849 -4.015 1.00 91.25 90 PHE A N 1
ATOM 689 C CA . PHE A 1 90 ? 3.083 -5.706 -4.278 1.00 91.25 90 PHE A CA 1
ATOM 690 C C . PHE A 1 90 ? 3.558 -6.673 -5.369 1.00 91.25 90 PHE A C 1
ATOM 692 O O . PHE A 1 90 ? 4.230 -6.257 -6.310 1.00 91.25 90 PHE A O 1
ATOM 699 N N . LEU A 1 91 ? 3.154 -7.945 -5.300 1.00 91.88 91 LEU A N 1
ATOM 700 C CA . LEU A 1 91 ? 3.490 -8.949 -6.313 1.00 91.88 91 LEU A CA 1
ATOM 701 C C . LEU A 1 91 ? 2.879 -8.617 -7.678 1.00 91.88 91 LEU A C 1
ATOM 703 O O . LEU A 1 91 ? 3.534 -8.822 -8.698 1.00 91.88 91 LEU A O 1
ATOM 707 N N . ALA A 1 92 ? 1.657 -8.079 -7.717 1.00 90.88 92 ALA A N 1
ATOM 708 C CA . ALA A 1 92 ? 1.043 -7.625 -8.963 1.00 90.88 92 ALA A CA 1
ATOM 709 C C . ALA A 1 92 ? 1.816 -6.449 -9.587 1.00 90.88 92 ALA A C 1
ATOM 711 O O . ALA A 1 92 ? 2.049 -6.455 -10.796 1.00 90.88 92 ALA A O 1
ATOM 712 N N . GLY A 1 93 ? 2.251 -5.481 -8.772 1.00 86.44 93 GLY A N 1
ATOM 713 C CA . GLY A 1 93 ? 3.110 -4.380 -9.219 1.00 86.44 93 GLY A CA 1
ATOM 714 C C . GLY A 1 93 ? 4.472 -4.870 -9.717 1.00 86.44 93 GLY A C 1
ATOM 715 O O . GLY A 1 93 ? 4.879 -4.537 -10.826 1.00 86.44 93 GLY A O 1
ATOM 716 N N . LEU A 1 94 ? 5.126 -5.757 -8.961 1.00 85.75 94 LEU A N 1
ATOM 717 C CA . LEU A 1 94 ? 6.399 -6.365 -9.351 1.00 85.75 94 LEU A CA 1
ATOM 718 C C . LEU A 1 94 ? 6.281 -7.145 -10.668 1.00 85.75 94 LEU A C 1
ATOM 720 O O . LEU A 1 94 ? 7.141 -7.026 -11.537 1.00 85.75 94 LEU A O 1
ATOM 724 N N . ALA A 1 95 ? 5.220 -7.934 -10.843 1.00 85.94 95 ALA A N 1
ATOM 725 C CA . ALA A 1 95 ? 5.000 -8.682 -12.076 1.00 85.94 95 ALA A CA 1
ATOM 726 C C . ALA A 1 95 ? 4.843 -7.750 -13.292 1.00 85.94 95 ALA A C 1
ATOM 728 O O . ALA A 1 95 ? 5.307 -8.063 -14.389 1.00 85.94 95 ALA A O 1
ATOM 729 N N . GLU A 1 96 ? 4.220 -6.589 -13.116 1.00 82.38 96 GLU A N 1
ATOM 730 C CA . GLU A 1 96 ? 4.122 -5.589 -14.173 1.00 82.38 96 GLU A CA 1
ATOM 731 C C . GLU A 1 96 ? 5.460 -4.916 -14.484 1.00 82.38 96 GLU A C 1
ATOM 733 O O . GLU A 1 96 ? 5.808 -4.796 -15.663 1.00 82.38 96 GLU A O 1
ATOM 738 N N . ASP A 1 97 ? 6.225 -4.547 -13.455 1.00 79.00 97 ASP A N 1
ATOM 739 C CA . ASP A 1 97 ? 7.561 -3.957 -13.600 1.00 79.00 97 ASP A CA 1
ATOM 740 C C . ASP A 1 97 ? 8.533 -4.915 -14.303 1.00 79.00 97 ASP A C 1
ATOM 742 O O . ASP A 1 97 ? 9.350 -4.484 -15.120 1.00 79.00 97 ASP A O 1
ATOM 746 N N . LEU A 1 98 ? 8.396 -6.222 -14.051 1.00 77.38 98 LEU A N 1
ATOM 747 C CA . LEU A 1 98 ? 9.136 -7.295 -14.727 1.00 77.38 98 LEU A CA 1
ATOM 748 C C . LEU A 1 98 ? 8.614 -7.611 -16.142 1.00 77.38 98 LEU A C 1
ATOM 750 O O . LEU A 1 98 ? 9.194 -8.435 -16.846 1.00 77.38 98 LEU A O 1
ATOM 754 N N . GLY A 1 99 ? 7.535 -6.964 -16.587 1.00 72.44 99 GLY A N 1
ATOM 755 C CA . GLY A 1 99 ? 7.040 -7.071 -17.959 1.00 72.44 99 GLY A CA 1
ATOM 756 C C . GLY A 1 99 ? 6.058 -8.215 -18.225 1.00 72.44 99 GLY A C 1
ATOM 757 O O . GLY A 1 99 ? 5.737 -8.454 -19.390 1.00 72.44 99 GLY A O 1
ATOM 758 N N . TYR A 1 100 ? 5.510 -8.872 -17.195 1.00 78.50 100 TYR A N 1
ATOM 759 C CA . TYR A 1 100 ? 4.522 -9.954 -17.354 1.00 78.50 100 TYR A CA 1
ATOM 760 C C . TYR A 1 100 ? 3.133 -9.481 -17.826 1.00 78.50 100 TYR A C 1
ATOM 762 O O . TYR A 1 100 ? 2.251 -10.303 -18.065 1.00 78.50 100 TYR A O 1
ATOM 770 N N . GLY A 1 101 ? 2.920 -8.170 -17.995 1.00 76.44 101 GLY A N 1
ATOM 771 C CA . GLY A 1 101 ? 1.701 -7.625 -18.602 1.00 76.44 101 GLY A CA 1
ATOM 772 C C . GLY A 1 101 ? 0.449 -7.860 -17.755 1.00 76.44 101 GLY A C 1
ATOM 773 O O . GLY A 1 101 ? -0.470 -8.577 -18.154 1.00 76.44 101 GLY A O 1
ATOM 774 N N . VAL A 1 102 ? 0.393 -7.241 -16.576 1.00 85.00 102 VAL A N 1
ATOM 775 C CA . VAL A 1 102 ? -0.753 -7.359 -15.669 1.00 85.00 102 VAL A CA 1
ATOM 776 C C . VAL A 1 102 ? -1.879 -6.429 -16.127 1.00 85.00 102 VAL A C 1
ATOM 778 O O . VAL A 1 102 ? -1.729 -5.214 -16.167 1.00 85.00 102 VAL A O 1
ATOM 781 N N . SER A 1 103 ? -3.032 -6.997 -16.484 1.00 89.12 103 SER A N 1
ATOM 782 C CA . SER A 1 103 ? -4.200 -6.207 -16.897 1.00 89.12 103 SER A CA 1
ATOM 783 C C . SER A 1 103 ? -4.719 -5.313 -15.755 1.00 89.12 103 SER A C 1
ATOM 785 O O . SER A 1 103 ? -4.687 -5.767 -14.606 1.00 89.12 103 SER A O 1
ATOM 787 N N . PRO A 1 104 ? -5.331 -4.150 -16.048 1.00 87.88 104 PRO A N 1
ATOM 788 C CA . PRO A 1 104 ? -5.899 -3.254 -15.034 1.00 87.88 104 PRO A CA 1
ATOM 789 C C . PRO A 1 104 ? -6.839 -3.949 -14.035 1.00 87.88 104 PRO A C 1
ATOM 791 O O . PRO A 1 104 ? -6.733 -3.737 -12.830 1.00 87.88 104 PRO A O 1
ATOM 794 N N . LEU A 1 105 ? -7.693 -4.863 -14.515 1.00 92.25 105 LEU A N 1
ATOM 795 C CA . LEU A 1 105 ? -8.605 -5.635 -13.664 1.00 92.25 105 LEU A CA 1
ATOM 796 C C . LEU A 1 105 ? -7.861 -6.517 -12.648 1.00 92.25 105 LEU A C 1
ATOM 798 O O . LEU A 1 105 ? -8.229 -6.559 -11.481 1.00 92.25 105 LEU A O 1
ATOM 802 N N . ARG A 1 106 ? -6.786 -7.197 -13.062 1.00 93.25 106 ARG A N 1
ATOM 803 C CA . ARG A 1 106 ? -5.974 -8.036 -12.159 1.00 93.25 106 ARG A CA 1
ATOM 804 C C . ARG A 1 106 ? -5.296 -7.210 -11.067 1.00 93.25 106 ARG A C 1
ATOM 806 O O . ARG A 1 106 ? -5.172 -7.691 -9.949 1.00 93.25 106 ARG A O 1
ATOM 813 N N . ARG A 1 107 ? -4.904 -5.970 -11.368 1.00 91.75 107 ARG A N 1
ATOM 814 C CA . ARG A 1 107 ? -4.334 -5.046 -10.376 1.00 91.75 107 ARG A CA 1
ATOM 815 C C . ARG A 1 107 ? -5.376 -4.595 -9.362 1.00 91.75 107 ARG A C 1
ATOM 817 O O . ARG A 1 107 ? -5.100 -4.604 -8.167 1.00 91.75 107 ARG A O 1
ATOM 824 N N . LEU A 1 108 ? -6.577 -4.263 -9.837 1.00 94.50 108 LEU A N 1
ATOM 825 C CA . LEU A 1 108 ? -7.709 -3.935 -8.973 1.00 94.50 108 LEU A CA 1
ATOM 826 C C . LEU A 1 108 ? -8.045 -5.109 -8.040 1.00 94.50 108 LEU A C 1
ATOM 828 O O . LEU A 1 108 ? -8.178 -4.914 -6.836 1.00 94.50 108 LEU A O 1
ATOM 832 N N . LEU A 1 109 ? -8.113 -6.332 -8.578 1.00 97.00 109 LEU A N 1
ATOM 833 C CA . LEU A 1 109 ? -8.369 -7.542 -7.791 1.00 97.00 109 LEU A CA 1
ATOM 834 C C . LEU A 1 109 ? -7.249 -7.837 -6.787 1.00 97.00 109 LEU A C 1
ATOM 836 O O . LEU A 1 109 ? -7.543 -8.237 -5.666 1.00 97.00 109 LEU A O 1
ATOM 840 N N . ALA A 1 110 ? -5.984 -7.612 -7.149 1.00 96.75 110 ALA A N 1
ATOM 841 C CA . ALA A 1 110 ? -4.864 -7.755 -6.222 1.00 96.75 110 ALA A CA 1
ATOM 842 C C . ALA A 1 110 ? -4.957 -6.752 -5.059 1.00 96.75 110 ALA A C 1
ATOM 844 O O . ALA A 1 110 ? -4.769 -7.138 -3.909 1.00 96.75 110 ALA A O 1
ATOM 845 N N . ALA A 1 111 ? -5.318 -5.495 -5.335 1.00 96.81 111 ALA A N 1
ATOM 846 C CA . ALA A 1 111 ? -5.550 -4.489 -4.300 1.00 96.81 111 ALA A CA 1
ATOM 847 C C . ALA A 1 111 ? -6.748 -4.845 -3.400 1.00 96.81 111 ALA A C 1
ATOM 849 O O . ALA A 1 111 ? -6.661 -4.734 -2.177 1.00 96.81 111 ALA A O 1
ATOM 850 N N . ALA A 1 112 ? -7.844 -5.329 -3.989 1.00 98.00 112 ALA A N 1
ATOM 851 C CA . ALA A 1 112 ? -9.012 -5.789 -3.242 1.00 98.00 112 ALA A CA 1
ATOM 852 C C . ALA A 1 112 ? -8.679 -6.995 -2.349 1.00 98.00 112 ALA A C 1
ATOM 854 O O . ALA A 1 112 ? -9.076 -7.027 -1.185 1.00 98.00 112 ALA A O 1
ATOM 855 N N . LEU A 1 113 ? -7.900 -7.953 -2.862 1.00 98.25 113 LEU A N 1
ATOM 856 C CA . LEU A 1 113 ? -7.429 -9.107 -2.100 1.00 98.25 113 LEU A CA 1
ATOM 857 C C . LEU A 1 113 ? -6.516 -8.680 -0.945 1.00 98.25 113 LEU A C 1
ATOM 859 O O . LEU A 1 113 ? -6.703 -9.150 0.171 1.00 98.25 113 LEU A O 1
ATOM 863 N N . SER A 1 114 ? -5.579 -7.757 -1.182 1.00 97.56 114 SER A N 1
ATOM 864 C CA . SER A 1 114 ? -4.744 -7.182 -0.121 1.00 97.56 114 SER A CA 1
ATOM 865 C C . SER A 1 114 ? -5.575 -6.529 0.986 1.00 97.56 114 SER A C 1
ATOM 867 O O . SER A 1 114 ? -5.343 -6.790 2.165 1.00 97.56 114 SER A O 1
ATOM 869 N N . SER A 1 115 ? -6.589 -5.738 0.621 1.00 97.75 115 SER A N 1
ATOM 870 C CA . SER A 1 115 ? -7.500 -5.123 1.593 1.00 97.75 115 SER A CA 1
ATOM 871 C C . SER A 1 115 ? -8.303 -6.166 2.377 1.00 97.75 115 SER A C 1
ATOM 873 O O . SER A 1 115 ? -8.398 -6.066 3.598 1.00 97.75 115 SER A O 1
ATOM 875 N N . ALA A 1 116 ? -8.814 -7.206 1.714 1.00 98.00 116 ALA A N 1
ATOM 876 C CA . ALA A 1 116 ? -9.528 -8.291 2.381 1.00 98.00 116 ALA A CA 1
ATOM 877 C C . ALA A 1 116 ? -8.630 -9.058 3.369 1.00 98.00 116 ALA A C 1
ATOM 879 O O . ALA A 1 116 ? -9.057 -9.350 4.483 1.00 98.00 116 ALA A O 1
ATOM 880 N N . ILE A 1 117 ? -7.376 -9.343 2.997 1.00 97.94 117 ILE A N 1
ATOM 881 C CA . ILE A 1 117 ? -6.406 -9.985 3.896 1.00 97.94 117 ILE A CA 1
ATOM 882 C C . ILE A 1 117 ? -6.111 -9.081 5.097 1.00 97.94 117 ILE A C 1
ATOM 884 O O . ILE A 1 117 ? -6.096 -9.570 6.222 1.00 97.94 117 ILE A O 1
ATOM 888 N N . CYS A 1 118 ? -5.931 -7.773 4.888 1.00 96.81 118 CYS A N 1
ATOM 889 C CA . CYS A 1 118 ? -5.729 -6.808 5.973 1.00 96.81 118 CYS A CA 1
ATOM 890 C C . CYS A 1 118 ? -6.897 -6.842 6.973 1.00 96.81 118 CYS A C 1
ATOM 892 O O . CYS A 1 118 ? -6.679 -6.986 8.173 1.00 96.81 118 CYS A O 1
ATOM 894 N N . ILE A 1 119 ? -8.137 -6.826 6.477 1.00 96.69 119 ILE A N 1
ATOM 895 C CA . ILE A 1 119 ? -9.347 -6.923 7.306 1.00 96.69 119 ILE A CA 1
ATOM 896 C C . ILE A 1 119 ? -9.372 -8.230 8.109 1.00 96.69 119 ILE A C 1
ATOM 898 O O . ILE A 1 119 ? -9.677 -8.207 9.297 1.00 96.69 119 ILE A O 1
ATOM 902 N N . VAL A 1 120 ? -9.037 -9.366 7.492 1.00 96.69 120 VAL A N 1
ATOM 903 C CA . VAL A 1 120 ? -9.048 -10.675 8.170 1.00 96.69 120 VAL A CA 1
ATOM 904 C C . VAL A 1 120 ? -7.949 -10.785 9.229 1.00 96.69 120 VAL A C 1
ATOM 906 O O . VAL A 1 120 ? -8.192 -11.349 10.293 1.00 96.69 120 VAL A O 1
ATOM 909 N N . LEU A 1 121 ? -6.748 -10.275 8.946 1.00 95.06 121 LEU A N 1
ATOM 910 C CA . LEU A 1 121 ? -5.597 -10.411 9.841 1.00 95.06 121 LEU A CA 1
ATOM 911 C C . LEU A 1 121 ? -5.596 -9.386 10.980 1.00 95.06 121 LEU A C 1
ATOM 913 O O . LEU A 1 121 ? -5.172 -9.716 12.084 1.00 95.06 121 LEU A O 1
ATOM 917 N N . LEU A 1 122 ? -6.037 -8.156 10.709 1.00 93.44 122 LEU A N 1
ATOM 918 C CA . LEU A 1 122 ? -5.912 -7.020 11.629 1.00 93.44 122 LEU A CA 1
ATOM 919 C C . LEU A 1 122 ? -7.257 -6.507 12.147 1.00 93.44 122 LEU A C 1
ATOM 921 O O . LEU A 1 122 ? -7.290 -5.751 13.112 1.00 93.44 122 LEU A O 1
ATOM 925 N N . GLY A 1 123 ? -8.371 -6.885 11.517 1.00 93.19 123 GLY A N 1
ATOM 926 C CA . GLY A 1 123 ? -9.686 -6.352 11.872 1.00 93.19 123 GLY A CA 1
ATOM 927 C C . GLY A 1 123 ? -9.856 -4.870 11.527 1.00 93.19 123 GLY A C 1
ATOM 928 O O . GLY A 1 123 ? -10.719 -4.207 12.092 1.00 93.19 123 GLY A O 1
ATOM 929 N N . PHE A 1 124 ? -9.033 -4.329 10.624 1.00 90.25 124 PHE A N 1
ATOM 930 C CA . PHE A 1 124 ? -9.084 -2.919 10.243 1.00 90.25 124 PHE A CA 1
ATOM 931 C C . PHE A 1 124 ? -10.019 -2.696 9.060 1.00 90.25 124 PHE A C 1
ATOM 933 O O . PHE A 1 124 ? -9.720 -3.072 7.929 1.00 90.25 124 PHE A O 1
ATOM 940 N N . TRP A 1 125 ? -11.140 -2.030 9.322 1.00 94.44 125 TRP A N 1
ATOM 941 C CA . TRP A 1 125 ? -12.045 -1.494 8.310 1.00 94.44 125 TRP A CA 1
ATOM 942 C C . TRP A 1 125 ? -12.562 -0.124 8.741 1.00 94.44 125 TRP A C 1
ATOM 944 O O . TRP A 1 125 ? -12.485 0.233 9.913 1.00 94.44 125 TRP A O 1
ATOM 954 N N . ILE A 1 126 ? -13.098 0.645 7.795 1.00 92.75 126 ILE A N 1
ATOM 955 C CA . ILE A 1 126 ? -13.674 1.968 8.053 1.00 92.75 126 ILE A CA 1
ATOM 956 C C . ILE A 1 126 ? -14.979 1.772 8.839 1.00 92.75 126 ILE A C 1
ATOM 958 O O . ILE A 1 126 ? -15.920 1.215 8.273 1.00 92.75 126 ILE A O 1
ATOM 962 N N . PRO A 1 127 ? -15.077 2.188 10.116 1.00 90.06 127 PRO A N 1
ATOM 963 C CA . PRO A 1 127 ? -16.224 1.843 10.955 1.00 90.06 127 PRO A CA 1
ATOM 964 C C . PRO A 1 127 ? -17.372 2.858 10.870 1.00 90.06 127 PRO A C 1
ATOM 966 O O . PRO A 1 127 ? -18.467 2.568 11.342 1.00 90.06 127 PRO A O 1
ATOM 969 N N . ARG A 1 128 ? -17.128 4.050 10.312 1.00 91.31 128 ARG A N 1
ATOM 970 C CA . ARG A 1 128 ? -18.100 5.141 10.149 1.00 91.31 128 ARG A CA 1
ATOM 971 C C . ARG A 1 128 ? -17.628 6.135 9.088 1.00 91.31 128 ARG A C 1
ATOM 973 O O . ARG A 1 128 ? -16.447 6.143 8.746 1.00 91.31 128 ARG A O 1
ATOM 980 N N . ALA A 1 129 ? -18.539 6.967 8.592 1.00 89.69 129 ALA A N 1
ATOM 981 C CA . ALA A 1 129 ? -18.246 8.023 7.620 1.00 89.69 129 ALA A CA 1
ATOM 982 C C . ALA A 1 129 ? -18.386 9.437 8.211 1.00 89.69 129 ALA A C 1
ATOM 984 O O . ALA A 1 129 ? -18.265 10.412 7.469 1.00 89.69 129 ALA A O 1
ATOM 985 N N . ASP A 1 130 ? -18.686 9.543 9.511 1.00 88.06 130 ASP A N 1
ATOM 986 C CA . ASP A 1 130 ? -18.920 10.794 10.245 1.00 88.06 130 ASP A CA 1
ATOM 987 C C . ASP A 1 130 ? -19.994 11.673 9.576 1.00 88.06 130 ASP A C 1
ATOM 989 O O . ASP A 1 130 ? -19.920 12.904 9.543 1.00 88.06 130 ASP A O 1
ATOM 993 N N . THR A 1 131 ? -21.022 11.022 9.020 1.00 89.88 131 THR A N 1
ATOM 994 C CA . THR A 1 131 ? -22.189 11.690 8.438 1.00 89.88 131 THR A CA 1
ATOM 995 C C . THR A 1 131 ? -23.475 10.954 8.822 1.00 89.88 131 THR A C 1
ATOM 997 O O . THR A 1 131 ? -23.553 9.733 8.658 1.00 89.88 131 THR A O 1
ATOM 1000 N N . PRO A 1 132 ? -24.539 11.673 9.242 1.00 85.12 132 PRO A N 1
ATOM 1001 C CA . PRO A 1 132 ? -25.754 11.046 9.775 1.00 85.12 132 PRO A CA 1
ATOM 1002 C C . PRO A 1 132 ? -26.418 10.024 8.842 1.00 85.12 132 PRO A C 1
ATOM 1004 O O . PRO A 1 132 ? -27.022 9.063 9.307 1.00 85.12 132 PRO A O 1
ATOM 1007 N N . LEU A 1 133 ? -26.323 10.229 7.523 1.00 87.06 133 LEU A N 1
ATOM 1008 C CA . LEU A 1 133 ? -26.921 9.341 6.525 1.00 87.06 133 LEU A CA 1
ATOM 1009 C C . LEU A 1 133 ? -26.130 8.037 6.355 1.00 87.06 133 LEU A C 1
ATOM 1011 O O . LEU A 1 133 ? -26.725 6.967 6.249 1.00 87.06 133 LEU A O 1
ATOM 1015 N N . LEU A 1 134 ? -24.799 8.122 6.288 1.00 89.00 134 LEU A N 1
ATOM 1016 C CA . LEU A 1 134 ? -23.953 6.966 5.996 1.00 89.00 134 LEU A CA 1
ATOM 1017 C C . LEU A 1 134 ? -23.691 6.130 7.247 1.00 89.00 134 LEU A C 1
ATOM 1019 O O . LEU A 1 134 ? -23.615 4.910 7.133 1.00 89.00 134 LEU A O 1
ATOM 1023 N N . ASP A 1 135 ? -23.622 6.733 8.433 1.00 92.00 135 ASP A N 1
ATOM 1024 C CA . ASP A 1 135 ? -23.285 6.006 9.664 1.00 92.00 135 ASP A CA 1
ATOM 1025 C C . ASP A 1 135 ? -24.281 4.873 9.982 1.00 92.00 135 ASP A C 1
ATOM 1027 O O . ASP A 1 135 ? -23.886 3.824 10.490 1.00 92.00 135 ASP A O 1
ATOM 1031 N N . GLY A 1 136 ? -25.551 5.014 9.580 1.00 90.81 136 GLY A N 1
ATOM 1032 C CA . GLY A 1 136 ? -26.537 3.931 9.665 1.00 90.81 136 GLY A CA 1
ATOM 1033 C C . GLY A 1 136 ? -26.201 2.714 8.790 1.00 90.81 136 GLY A C 1
ATOM 1034 O O . GLY A 1 136 ? -26.466 1.582 9.188 1.00 90.81 136 GLY A O 1
ATOM 1035 N N . LEU A 1 137 ? -25.580 2.921 7.623 1.00 92.06 137 LEU A N 1
ATOM 1036 C CA . LEU A 1 137 ? -25.096 1.836 6.761 1.00 92.06 137 LEU A CA 1
ATOM 1037 C C . LEU A 1 137 ? -23.804 1.222 7.307 1.00 92.06 137 LEU A C 1
ATOM 1039 O O . LEU A 1 137 ? -23.642 0.005 7.272 1.00 92.06 137 LEU A O 1
ATOM 1043 N N . PHE A 1 138 ? -22.901 2.045 7.842 1.00 93.81 138 PHE A N 1
ATOM 1044 C CA . PHE A 1 138 ? -21.640 1.578 8.426 1.00 93.81 138 PHE A CA 1
ATOM 1045 C C . PHE A 1 138 ? -21.830 0.759 9.712 1.00 93.81 138 PHE A C 1
ATOM 1047 O O . PHE A 1 138 ? -21.005 -0.106 10.004 1.00 93.81 138 PHE A O 1
ATOM 1054 N N . ALA A 1 139 ? -22.950 0.934 10.423 1.00 91.25 139 ALA A N 1
ATOM 1055 C CA . ALA A 1 139 ? -23.341 0.054 11.526 1.00 91.25 139 ALA A CA 1
ATOM 1056 C C . ALA A 1 139 ? -23.542 -1.415 11.087 1.00 91.25 139 ALA A C 1
ATOM 1058 O O . ALA A 1 139 ? -23.402 -2.333 11.898 1.00 91.25 139 ALA A O 1
ATOM 1059 N N . PHE A 1 140 ? -23.837 -1.664 9.805 1.00 94.00 140 PHE A N 1
ATOM 1060 C CA . PHE A 1 140 ? -23.874 -3.007 9.238 1.00 94.00 140 PHE A CA 1
ATOM 1061 C C . PHE A 1 140 ? -22.475 -3.411 8.753 1.00 94.00 140 PHE A C 1
ATOM 1063 O O . PHE A 1 140 ? -22.055 -3.064 7.649 1.00 94.00 140 PHE A O 1
ATOM 1070 N N . ALA A 1 141 ? -21.756 -4.187 9.572 1.00 93.25 141 ALA A N 1
ATOM 1071 C CA . ALA A 1 141 ? -20.356 -4.549 9.325 1.00 93.25 141 ALA A CA 1
ATOM 1072 C C . ALA A 1 141 ? -20.052 -5.073 7.900 1.00 93.25 141 ALA A C 1
ATOM 1074 O O . ALA A 1 141 ? -19.051 -4.645 7.326 1.00 93.25 141 ALA A O 1
ATOM 1075 N N . PRO A 1 142 ? -20.892 -5.917 7.259 1.00 95.25 142 PRO A N 1
ATOM 1076 C CA . PRO A 1 142 ? -20.644 -6.335 5.879 1.00 95.25 142 PRO A CA 1
ATOM 1077 C C . PRO A 1 142 ? -20.597 -5.171 4.881 1.00 95.25 142 PRO A C 1
ATOM 1079 O O . PRO A 1 142 ? -19.775 -5.193 3.967 1.00 95.25 142 PRO A O 1
ATOM 1082 N N . PHE A 1 143 ? -21.426 -4.135 5.059 1.00 95.50 143 PHE A N 1
ATOM 1083 C CA . PHE A 1 143 ? -21.366 -2.936 4.220 1.00 95.50 143 PHE A CA 1
ATOM 1084 C C . PHE A 1 143 ? -20.055 -2.177 4.440 1.00 95.50 143 PHE A C 1
ATOM 1086 O O . PHE A 1 143 ? -19.375 -1.852 3.469 1.00 95.50 143 PHE A O 1
ATOM 1093 N N . ALA A 1 144 ? -19.661 -1.957 5.697 1.00 95.88 144 ALA A N 1
ATOM 1094 C CA . ALA A 1 144 ? -18.409 -1.283 6.045 1.00 95.88 144 ALA A CA 1
ATOM 1095 C C . ALA A 1 144 ? -17.172 -2.006 5.474 1.00 95.88 144 ALA A C 1
ATOM 1097 O O . ALA A 1 144 ? -16.264 -1.372 4.929 1.00 95.88 144 ALA A O 1
ATOM 1098 N N . ILE A 1 145 ? -17.162 -3.341 5.526 1.00 96.75 145 ILE A N 1
ATOM 1099 C CA . ILE A 1 145 ? -16.102 -4.187 4.957 1.00 96.75 145 ILE A CA 1
ATOM 1100 C C . ILE A 1 145 ? -16.051 -4.047 3.433 1.00 96.75 145 ILE A C 1
ATOM 1102 O O . ILE A 1 145 ? -14.990 -3.760 2.878 1.00 96.75 145 ILE A O 1
ATOM 1106 N N . VAL A 1 146 ? -17.188 -4.202 2.744 1.00 96.81 146 VAL A N 1
ATOM 1107 C CA . VAL A 1 146 ? -17.252 -4.069 1.277 1.00 96.81 146 VAL A CA 1
ATOM 1108 C C . VAL A 1 146 ? -16.836 -2.667 0.842 1.00 96.81 146 VAL A C 1
ATOM 1110 O O . VAL A 1 146 ? -16.057 -2.523 -0.102 1.00 96.81 146 VAL A O 1
ATOM 1113 N N . PHE A 1 147 ? -17.300 -1.640 1.553 1.00 96.62 147 PHE A N 1
ATOM 1114 C CA . PHE A 1 147 ? -16.916 -0.260 1.298 1.00 96.62 147 PHE A CA 1
ATOM 1115 C C . PHE A 1 147 ? -15.411 -0.049 1.487 1.00 96.62 147 PHE A C 1
ATOM 1117 O O . PHE A 1 147 ? -14.778 0.575 0.642 1.00 96.62 147 PHE A O 1
ATOM 1124 N N . THR A 1 148 ? -14.820 -0.605 2.545 1.00 96.69 148 THR A N 1
ATOM 1125 C CA . THR A 1 148 ? -13.374 -0.511 2.799 1.00 96.69 148 THR A CA 1
ATOM 1126 C C . THR A 1 148 ? -12.572 -1.144 1.663 1.00 96.69 148 THR A C 1
ATOM 1128 O O . THR A 1 148 ? -11.649 -0.515 1.145 1.00 96.69 148 THR A O 1
ATOM 1131 N N . ILE A 1 149 ? -12.955 -2.346 1.218 1.00 97.94 149 ILE A N 1
ATOM 1132 C CA . ILE A 1 149 ? -12.301 -3.035 0.094 1.00 97.94 149 ILE A CA 1
ATOM 1133 C C . ILE A 1 149 ? -12.432 -2.210 -1.190 1.00 97.94 149 ILE A C 1
ATOM 1135 O O . ILE A 1 149 ? -11.458 -2.045 -1.932 1.00 97.94 149 ILE A O 1
ATOM 1139 N N . PHE A 1 150 ? -13.621 -1.664 -1.451 1.00 97.31 150 PHE A N 1
ATOM 1140 C CA . PHE A 1 150 ? -13.875 -0.797 -2.598 1.00 97.31 150 PHE A CA 1
ATOM 1141 C C . PHE A 1 150 ? -13.026 0.481 -2.550 1.00 97.31 150 PHE A C 1
ATOM 1143 O O . PHE A 1 150 ? -12.373 0.811 -3.535 1.00 97.31 150 PHE A O 1
ATOM 1150 N N . ALA A 1 151 ? -12.982 1.171 -1.410 1.00 96.06 151 ALA A N 1
ATOM 1151 C CA . ALA A 1 151 ? -12.213 2.397 -1.236 1.00 96.06 151 ALA A CA 1
ATOM 1152 C C . ALA A 1 151 ? -10.708 2.139 -1.402 1.00 96.06 151 ALA A C 1
ATOM 1154 O O . ALA A 1 151 ? -10.050 2.831 -2.178 1.00 96.06 151 ALA A O 1
ATOM 1155 N N . ALA A 1 152 ? -10.173 1.105 -0.746 1.00 95.50 152 ALA A N 1
ATOM 1156 C CA . ALA A 1 152 ? -8.760 0.746 -0.836 1.00 95.50 152 ALA A CA 1
ATOM 1157 C C . ALA A 1 152 ? -8.357 0.373 -2.273 1.00 95.50 152 ALA A C 1
ATOM 1159 O O . ALA A 1 152 ? -7.419 0.945 -2.832 1.00 95.50 152 ALA A O 1
ATOM 1160 N N . SER A 1 153 ? -9.101 -0.539 -2.908 1.00 96.25 153 SER A N 1
ATOM 1161 C CA . SER A 1 153 ? -8.821 -0.952 -4.290 1.00 96.25 153 SER A CA 1
ATOM 1162 C C . SER A 1 153 ? -9.028 0.183 -5.298 1.00 96.25 153 SER A C 1
ATOM 1164 O O . SER A 1 153 ? -8.220 0.336 -6.218 1.00 96.25 153 SER A O 1
ATOM 1166 N N . GLY A 1 154 ? -10.048 1.020 -5.096 1.00 95.44 154 GLY A N 1
ATOM 1167 C CA . GLY A 1 154 ? -10.338 2.195 -5.910 1.00 95.44 154 GLY A CA 1
ATOM 1168 C C . GLY A 1 154 ? -9.227 3.239 -5.855 1.00 95.44 154 GLY A C 1
ATOM 1169 O O . GLY A 1 154 ? -8.800 3.712 -6.907 1.00 95.44 154 GLY A O 1
ATOM 1170 N N . ILE A 1 155 ? -8.694 3.545 -4.666 1.00 93.44 155 ILE A N 1
ATOM 1171 C CA . ILE A 1 155 ? -7.554 4.462 -4.507 1.00 93.44 155 ILE A CA 1
ATOM 1172 C C . ILE A 1 155 ? -6.318 3.898 -5.214 1.00 93.44 155 ILE A C 1
ATOM 1174 O O . ILE A 1 155 ? -5.703 4.603 -6.016 1.00 93.44 155 ILE A O 1
ATOM 1178 N N . CYS A 1 156 ? -5.978 2.622 -4.996 1.00 90.94 156 CYS A N 1
ATOM 1179 C CA . CYS A 1 156 ? -4.846 1.986 -5.680 1.00 90.94 156 CYS A CA 1
ATOM 1180 C C . CYS A 1 156 ? -4.990 2.041 -7.209 1.00 90.94 156 CYS A C 1
ATOM 1182 O O . CYS A 1 156 ? -4.027 2.335 -7.923 1.00 90.94 156 CYS A O 1
ATOM 1184 N N . HIS A 1 157 ? -6.194 1.785 -7.720 1.00 88.94 157 HIS A N 1
ATOM 1185 C CA . HIS A 1 157 ? -6.466 1.840 -9.149 1.00 88.94 157 HIS A CA 1
ATOM 1186 C C . HIS A 1 157 ? -6.415 3.273 -9.697 1.00 88.94 157 HIS A C 1
ATOM 1188 O O . HIS A 1 157 ? -5.835 3.496 -10.757 1.00 88.94 157 HIS A O 1
ATOM 1194 N N . ALA A 1 158 ? -6.936 4.256 -8.959 1.00 90.69 158 ALA A N 1
ATOM 1195 C CA . ALA A 1 158 ? -6.871 5.666 -9.331 1.00 90.69 158 ALA A CA 1
ATOM 1196 C C . ALA A 1 158 ? -5.422 6.161 -9.428 1.00 90.69 158 ALA A C 1
ATOM 1198 O O . ALA A 1 158 ? -5.060 6.753 -10.444 1.00 90.69 158 ALA A O 1
ATOM 1199 N N . PHE A 1 159 ? -4.582 5.853 -8.429 1.00 87.31 159 PHE A N 1
ATOM 1200 C CA . PHE A 1 159 ? -3.146 6.159 -8.460 1.00 87.31 159 PHE A CA 1
ATOM 1201 C C . PHE A 1 159 ? -2.459 5.530 -9.667 1.00 87.31 159 PHE A C 1
ATOM 1203 O O . PHE A 1 159 ? -1.646 6.174 -10.325 1.00 87.31 159 PHE A O 1
ATOM 1210 N N . ASN A 1 160 ? -2.827 4.297 -10.007 1.00 84.50 160 ASN A N 1
ATOM 1211 C CA . ASN A 1 160 ? -2.290 3.669 -11.195 1.00 84.50 160 ASN A CA 1
ATOM 1212 C C . ASN A 1 160 ? -2.695 4.394 -12.495 1.00 84.50 160 ASN A C 1
ATOM 1214 O O . ASN A 1 160 ? -1.845 4.564 -13.369 1.00 84.50 160 ASN A O 1
ATOM 1218 N N . LEU A 1 161 ? -3.946 4.835 -12.637 1.00 84.06 161 LEU A N 1
ATOM 1219 C CA . LEU A 1 161 ? -4.403 5.526 -13.850 1.00 84.06 161 LEU A CA 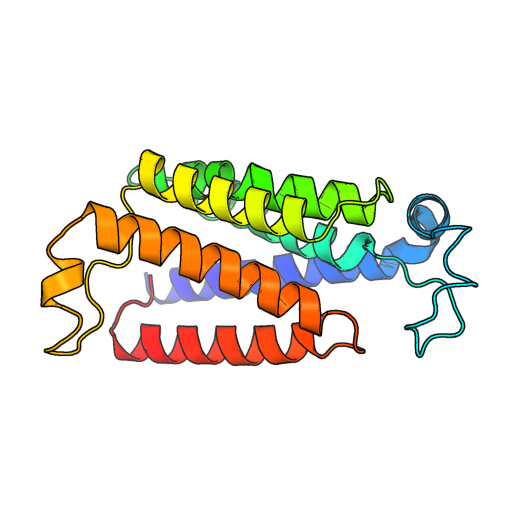1
ATOM 1220 C C . LEU A 1 161 ? -3.664 6.854 -14.088 1.00 84.06 161 LEU A C 1
ATOM 1222 O O . LEU A 1 161 ? -3.412 7.217 -15.237 1.00 84.06 161 LEU A O 1
ATOM 1226 N N . ILE A 1 162 ? -3.287 7.563 -13.019 1.00 84.19 162 ILE A N 1
ATOM 1227 C CA . ILE A 1 162 ? -2.563 8.846 -13.103 1.00 84.19 162 ILE A CA 1
ATOM 1228 C C . ILE A 1 162 ? -1.035 8.691 -13.218 1.00 84.19 162 ILE A C 1
ATOM 1230 O O . ILE A 1 162 ? -0.352 9.656 -13.566 1.00 84.19 162 ILE A O 1
ATOM 1234 N N . ASP A 1 163 ? -0.490 7.491 -12.990 1.00 76.19 163 ASP A N 1
ATOM 1235 C CA . ASP A 1 163 ? 0.952 7.176 -13.069 1.00 76.19 163 ASP A CA 1
ATOM 1236 C C . ASP A 1 163 ? 1.495 7.093 -14.516 1.00 76.19 163 ASP A C 1
ATOM 1238 O O . ASP A 1 163 ? 2.661 6.802 -14.769 1.00 76.19 163 ASP A O 1
ATOM 1242 N N . GLY A 1 164 ? 0.662 7.404 -15.513 1.00 65.88 164 GLY A N 1
ATOM 1243 C CA . GLY A 1 164 ? 1.070 7.516 -16.919 1.00 65.88 164 GLY A CA 1
ATOM 1244 C C . GLY A 1 164 ? 1.731 8.852 -17.295 1.00 65.88 164 GLY A C 1
ATOM 1245 O O . GLY A 1 164 ? 2.244 8.986 -18.410 1.00 65.88 164 GLY A O 1
ATOM 1246 N N . VAL A 1 165 ? 1.716 9.844 -16.395 1.00 66.88 165 VAL A N 1
ATOM 1247 C CA . VAL A 1 165 ? 2.216 11.211 -16.633 1.00 66.88 165 VAL A CA 1
ATOM 1248 C C . VAL A 1 165 ? 3.430 11.498 -15.746 1.00 66.88 165 VAL A C 1
ATOM 1250 O O . VAL A 1 165 ? 3.443 11.157 -14.568 1.00 66.88 165 VAL A O 1
ATOM 1253 N N . ASN A 1 166 ? 4.447 12.158 -16.310 1.00 66.62 166 ASN A N 1
ATOM 1254 C CA . ASN A 1 166 ? 5.722 12.494 -15.660 1.00 66.62 166 ASN A CA 1
ATOM 1255 C C . ASN A 1 166 ? 5.601 13.002 -14.218 1.00 66.62 166 ASN A C 1
ATOM 1257 O O . ASN A 1 166 ? 5.371 14.187 -13.999 1.00 66.62 166 ASN A O 1
ATOM 1261 N N . GLY A 1 167 ? 5.815 12.116 -13.242 1.00 68.31 167 GLY A N 1
ATOM 1262 C CA . GLY A 1 167 ? 5.902 12.478 -11.826 1.00 68.31 167 GLY A CA 1
ATOM 1263 C C . GLY A 1 167 ? 4.591 12.951 -11.188 1.00 68.31 167 GLY A C 1
ATOM 1264 O O . GLY A 1 167 ? 4.614 13.360 -10.030 1.00 68.31 167 GLY A O 1
ATOM 1265 N N . LEU A 1 168 ? 3.455 12.877 -11.894 1.00 79.19 168 LEU A N 1
ATOM 1266 C CA . LEU A 1 168 ? 2.158 13.325 -11.379 1.00 79.19 168 LEU A CA 1
ATOM 1267 C C . LEU A 1 168 ? 1.703 12.468 -10.193 1.00 79.19 168 LEU A C 1
ATOM 1269 O O . LEU A 1 168 ? 1.349 13.007 -9.148 1.00 79.19 168 LEU A O 1
ATOM 1273 N N . ALA A 1 169 ? 1.766 11.141 -10.335 1.00 83.25 169 ALA A N 1
ATOM 1274 C CA . ALA A 1 169 ? 1.418 10.212 -9.262 1.00 83.25 169 ALA A CA 1
ATOM 1275 C C . ALA A 1 169 ? 2.304 10.402 -8.022 1.00 83.25 169 ALA A C 1
ATOM 1277 O O . ALA A 1 169 ? 1.793 10.412 -6.905 1.00 83.25 169 ALA A O 1
ATOM 1278 N N . ALA A 1 170 ? 3.608 10.637 -8.210 1.00 82.00 170 ALA A N 1
ATOM 1279 C CA . ALA A 1 170 ? 4.526 10.925 -7.109 1.00 82.00 170 ALA A CA 1
ATOM 1280 C C . ALA A 1 170 ? 4.178 12.248 -6.402 1.00 82.00 170 ALA A C 1
ATOM 1282 O O . ALA A 1 170 ? 4.110 12.286 -5.176 1.00 82.00 170 ALA A O 1
ATOM 1283 N N . GLY A 1 171 ? 3.895 13.318 -7.156 1.00 85.88 171 GLY A N 1
ATOM 1284 C CA . GLY A 1 171 ? 3.481 14.607 -6.592 1.00 85.88 171 GLY A CA 1
ATOM 1285 C C . GLY A 1 171 ? 2.160 14.525 -5.822 1.00 85.88 171 GLY A C 1
ATOM 1286 O O . GLY A 1 171 ? 2.074 15.007 -4.694 1.00 85.88 171 GLY A O 1
ATOM 1287 N N . ILE A 1 172 ? 1.151 13.854 -6.389 1.00 89.12 172 ILE A N 1
ATOM 1288 C CA . ILE A 1 172 ? -0.129 13.604 -5.709 1.00 89.12 172 ILE A CA 1
ATOM 1289 C C . ILE A 1 172 ? 0.086 12.747 -4.457 1.00 89.12 172 ILE A C 1
ATOM 1291 O O . ILE A 1 172 ? -0.479 13.057 -3.412 1.00 89.12 172 ILE A O 1
ATOM 1295 N N . GLY A 1 173 ? 0.943 11.726 -4.524 1.00 88.19 173 GLY A N 1
ATOM 1296 C CA . GLY A 1 173 ? 1.295 10.892 -3.375 1.00 88.19 173 GLY A CA 1
ATOM 1297 C C . GLY A 1 173 ? 1.894 11.699 -2.222 1.00 88.19 173 GLY A C 1
ATOM 1298 O O . GLY A 1 173 ? 1.476 11.527 -1.080 1.00 88.19 173 GLY A O 1
ATOM 1299 N N . VAL A 1 174 ? 2.801 12.638 -2.515 1.00 87.94 174 VAL A N 1
ATOM 1300 C CA . VAL A 1 174 ? 3.368 13.548 -1.504 1.00 87.94 174 VAL A CA 1
ATOM 1301 C C . VAL A 1 174 ? 2.288 14.444 -0.893 1.00 87.94 174 VAL A C 1
ATOM 1303 O O . VAL A 1 174 ? 2.236 14.579 0.327 1.00 87.94 174 VAL A O 1
ATOM 1306 N N . ILE A 1 175 ? 1.402 15.025 -1.709 1.00 91.94 175 ILE A N 1
ATOM 1307 C CA . ILE A 1 175 ? 0.302 15.873 -1.215 1.00 91.94 175 ILE A CA 1
ATOM 1308 C C . ILE A 1 175 ? -0.624 15.074 -0.288 1.00 91.94 175 ILE A C 1
ATOM 1310 O O . ILE A 1 175 ? -0.968 15.551 0.794 1.00 91.94 175 ILE A O 1
ATOM 1314 N N . VAL A 1 176 ? -0.994 13.851 -0.681 1.00 91.75 176 VAL A N 1
ATOM 1315 C CA . VAL A 1 176 ? -1.833 12.958 0.131 1.00 91.75 176 VAL A CA 1
ATOM 1316 C C . VAL A 1 176 ? -1.134 12.592 1.440 1.00 91.75 176 VAL A C 1
ATOM 1318 O O . VAL A 1 176 ? -1.749 12.707 2.496 1.00 91.75 176 VAL A O 1
ATOM 1321 N N . ALA A 1 177 ? 0.148 12.218 1.400 1.00 87.75 177 ALA A N 1
ATOM 1322 C CA . ALA A 1 177 ? 0.912 11.864 2.596 1.00 87.75 177 ALA A CA 1
ATOM 1323 C C . ALA A 1 177 ? 1.014 13.034 3.588 1.00 87.75 177 ALA A C 1
ATOM 1325 O O . ALA A 1 177 ? 0.792 12.848 4.782 1.00 87.75 177 ALA A O 1
ATOM 1326 N N . VAL A 1 178 ? 1.283 14.250 3.100 1.00 89.19 178 VAL A N 1
ATOM 1327 C CA . VAL A 1 178 ? 1.324 15.456 3.944 1.00 89.19 178 VAL A CA 1
ATOM 1328 C C . VAL A 1 178 ? -0.055 15.770 4.527 1.00 89.19 178 VAL A C 1
ATOM 1330 O O . VAL A 1 178 ? -0.156 16.121 5.702 1.00 89.19 178 VAL A O 1
ATOM 1333 N N . GLY A 1 179 ? -1.122 15.616 3.738 1.00 92.75 179 GLY A N 1
ATOM 1334 C CA . GLY A 1 179 ? -2.494 15.787 4.215 1.00 92.75 179 GLY A CA 1
ATOM 1335 C C . GLY A 1 179 ? -2.850 14.804 5.332 1.00 92.75 179 GLY A C 1
ATOM 1336 O O . GLY A 1 179 ? -3.355 15.224 6.372 1.00 92.75 179 GLY A O 1
ATOM 1337 N N . LEU A 1 180 ? -2.529 13.520 5.151 1.00 89.12 180 LEU A N 1
ATOM 1338 C CA . LEU A 1 180 ? -2.741 12.485 6.166 1.00 89.12 180 LEU A CA 1
ATOM 1339 C C . LEU A 1 180 ? -1.934 12.768 7.436 1.00 89.12 180 LEU A C 1
ATOM 1341 O O . LEU A 1 180 ? -2.503 12.738 8.522 1.00 89.12 180 LEU A O 1
ATOM 1345 N N . ALA A 1 181 ? -0.657 13.139 7.311 1.00 86.25 181 ALA A N 1
ATOM 1346 C CA . ALA A 1 181 ? 0.175 13.509 8.455 1.00 86.25 181 ALA A CA 1
ATOM 1347 C C . ALA A 1 181 ? -0.389 14.719 9.224 1.00 86.25 181 ALA A C 1
ATOM 1349 O O . ALA A 1 181 ? -0.384 14.737 10.453 1.00 86.25 181 ALA A O 1
ATOM 1350 N N . ALA A 1 182 ? -0.921 15.724 8.520 1.00 88.94 182 ALA A N 1
ATOM 1351 C CA . ALA A 1 182 ? -1.545 16.884 9.153 1.00 88.94 182 ALA A CA 1
ATOM 1352 C C . ALA A 1 182 ? -2.852 16.528 9.885 1.00 88.94 182 ALA A C 1
ATOM 1354 O O . ALA A 1 182 ? -3.137 17.099 10.939 1.00 88.94 182 ALA A O 1
ATOM 1355 N N . ILE A 1 183 ? -3.647 15.601 9.339 1.00 89.94 183 ILE A N 1
ATOM 1356 C CA . ILE A 1 183 ? -4.864 15.093 9.989 1.00 89.94 183 ILE A CA 1
ATOM 1357 C C . ILE A 1 183 ? -4.495 14.291 11.238 1.00 89.94 183 ILE A C 1
ATOM 1359 O O . ILE A 1 183 ? -5.035 14.573 12.304 1.00 89.94 183 ILE A O 1
ATOM 1363 N N . ALA A 1 184 ? -3.537 13.372 11.125 1.00 85.75 184 ALA A N 1
ATOM 1364 C CA . ALA A 1 184 ? -3.034 12.555 12.226 1.00 85.75 184 ALA A CA 1
ATOM 1365 C C . ALA A 1 184 ? -2.511 13.428 13.385 1.00 85.75 184 ALA A C 1
ATOM 1367 O O . ALA A 1 184 ? -2.939 13.289 14.531 1.00 85.75 184 ALA A O 1
ATOM 1368 N N . ALA A 1 185 ? -1.713 14.456 13.067 1.00 85.25 185 ALA A N 1
ATOM 1369 C CA . ALA A 1 185 ? -1.230 15.431 14.046 1.00 85.25 185 ALA A CA 1
ATOM 1370 C C . ALA A 1 185 ? -2.363 16.214 14.737 1.00 85.25 185 ALA A C 1
ATOM 1372 O O . ALA A 1 185 ? -2.257 16.535 15.920 1.00 85.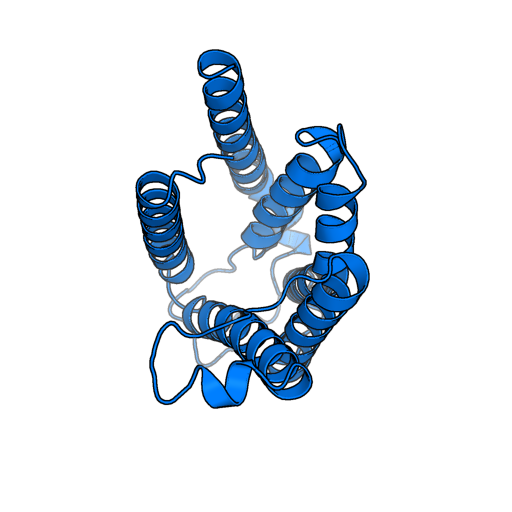25 185 ALA A O 1
ATOM 1373 N N . LYS A 1 186 ? -3.455 16.525 14.024 1.00 88.38 186 LYS A N 1
ATOM 1374 C CA . LYS A 1 186 ? -4.640 17.170 14.617 1.00 88.38 186 LYS A CA 1
ATOM 1375 C C . LYS A 1 186 ? -5.485 16.215 15.459 1.00 88.38 186 LYS A C 1
ATOM 1377 O O . LYS A 1 186 ? -6.099 16.670 16.419 1.00 88.38 186 LYS A O 1
ATOM 1382 N N . ALA A 1 187 ? -5.536 14.937 15.093 1.00 86.12 187 ALA A N 1
ATOM 1383 C CA . ALA A 1 187 ? -6.240 13.897 15.836 1.00 86.12 187 ALA A CA 1
ATOM 1384 C C . ALA A 1 187 ? -5.484 13.462 17.106 1.00 86.12 187 ALA A C 1
ATOM 1386 O O . ALA A 1 187 ? -6.076 12.842 17.982 1.00 86.12 187 ALA A O 1
ATOM 1387 N N . GLY A 1 188 ? -4.200 13.819 17.224 1.00 82.06 188 GLY A N 1
ATOM 1388 C CA . GLY A 1 188 ? -3.326 13.359 18.305 1.00 82.06 188 GLY A CA 1
ATOM 1389 C C . GLY A 1 188 ? -2.780 11.945 18.080 1.00 82.06 188 GLY A C 1
ATOM 1390 O O . GLY A 1 188 ? -2.153 11.393 18.976 1.00 82.06 188 GLY A O 1
ATOM 1391 N N . GLU A 1 189 ? -2.991 11.383 16.890 1.00 72.75 189 GLU A N 1
ATOM 1392 C CA . GLU A 1 189 ? -2.512 10.066 16.464 1.00 72.75 189 GLU A CA 1
ATOM 1393 C C . GLU A 1 189 ? -1.157 10.240 15.768 1.00 72.75 189 GLU A C 1
ATOM 1395 O O . GLU A 1 189 ? -1.052 10.199 14.548 1.00 72.75 189 GLU A O 1
ATOM 1400 N N . THR A 1 190 ? -0.114 10.555 16.538 1.00 62.09 190 THR A N 1
ATOM 1401 C CA . THR A 1 190 ? 1.257 10.691 16.003 1.00 62.09 190 THR A CA 1
ATOM 1402 C C . THR A 1 190 ? 2.048 9.379 16.002 1.00 62.09 190 THR A C 1
ATOM 1404 O O . THR A 1 190 ? 3.229 9.409 15.663 1.00 62.09 190 THR A O 1
ATOM 1407 N N . GLU A 1 191 ? 1.409 8.282 16.414 1.00 51.00 191 GLU A N 1
ATOM 1408 C CA . GLU A 1 191 ? 1.952 6.917 16.506 1.00 51.00 191 GLU A CA 1
ATOM 1409 C C . GLU A 1 191 ? 1.622 6.084 15.257 1.00 51.00 191 GLU A C 1
ATOM 1411 O O . GLU A 1 191 ? 0.523 6.277 14.685 1.00 51.00 191 GLU A O 1
#

Secondary structure (DSSP, 8-state):
-HHHHHHHHHHHHHHHHHHHHHHHHTHHHHHHHHS-TTTTS-SS---SS----THHHHHHHHHHHIIIIIS--SSSSHHHHHHHHTHHHHHHHHHHHTT----HHHHHHHHHH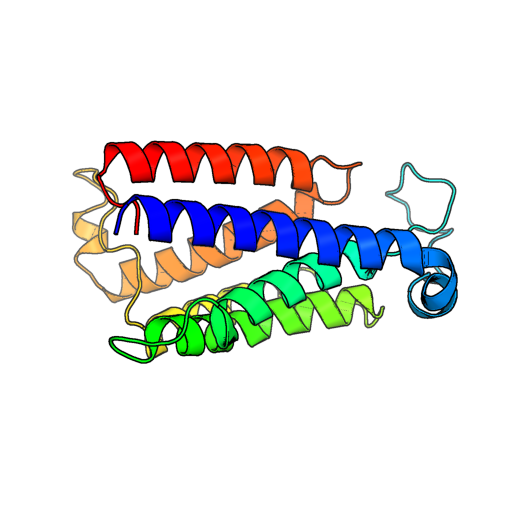HHHHHHHHH-------SSHHHHHHHTSHHHHHHHHHHHHHHHHHHHHHHTTSTTHHHHHHHHHHHHHHHHHHHHT---

Foldseek 3Di:
DVVVLVVLVVVLVVQLVVLLVVCVVCCVVCVVQQFDPPPCDDPQAPDPDTDQLCNLVSNLVSLLCCLPPVPPQPPHCLSVQLNVLCVLLSVLSVCVSSPVDRDLVSNLVSQLSSLLSNCVRPVDFDQADPDPVCNVVSPPVVSRSVVRSCVRSVVSSVLVVQVRDDCRSVVVVVVVVVVVCVVCVVVVNSD

Radius of gyration: 18.69 Å; chains: 1; bounding box: 50×28×54 Å